Protein AF-A0AAW2RAW3-F1 (afdb_monomer)

InterPro domains:
  IPR003656 Zinc finger, BED-type [PF02892] (46-95)
  IPR003656 Zinc finger, BED-type [PS50808] (43-102)
  IPR036236 Zinc finger C2H2 superfamily [SSF57667] (46-95)
  IPR053031 Cuticle-associated protein [PTHR34396] (19-185)

Radius of gyration: 38.22 Å; Cα contacts (8 Å, |Δi|>4): 115; chains: 1; bounding box: 90×92×78 Å

Organism: NCBI:txid2727403

Structure (mmCIF, N/CA/C/O backbone):
data_AF-A0AAW2RAW3-F1
#
_entry.id   AF-A0AAW2RAW3-F1
#
loop_
_atom_site.group_PDB
_atom_site.id
_atom_site.type_symbol
_atom_site.label_atom_id
_atom_site.label_alt_id
_atom_site.label_comp_id
_atom_site.label_asym_id
_atom_site.label_entity_id
_atom_site.label_seq_id
_atom_site.pdbx_PDB_ins_code
_atom_site.Cartn_x
_atom_site.Cartn_y
_atom_site.Cartn_z
_atom_site.occupancy
_atom_site.B_iso_or_equiv
_atom_site.auth_seq_id
_atom_site.auth_comp_id
_atom_site.auth_asym_id
_atom_site.auth_atom_id
_atom_site.pdbx_PDB_model_num
ATOM 1 N N . MET A 1 1 ? 41.562 -56.278 7.401 1.00 39.38 1 MET A N 1
ATOM 2 C CA . MET A 1 1 ? 42.434 -57.388 6.984 1.00 39.38 1 MET A CA 1
ATOM 3 C C . MET A 1 1 ? 42.846 -57.069 5.568 1.00 39.38 1 MET A C 1
ATOM 5 O O . MET A 1 1 ? 42.041 -57.197 4.656 1.00 39.38 1 MET A O 1
ATOM 9 N N . GLU A 1 2 ? 44.028 -56.479 5.459 1.00 41.19 2 GLU A N 1
ATOM 10 C CA . GLU A 1 2 ? 44.740 -56.265 4.206 1.00 41.19 2 GLU A CA 1
ATOM 11 C C . GLU A 1 2 ? 45.001 -57.615 3.530 1.00 41.19 2 GLU A C 1
ATOM 13 O O . GLU A 1 2 ? 45.156 -58.627 4.226 1.00 41.19 2 GLU A O 1
ATOM 18 N N . ARG A 1 3 ? 45.019 -57.607 2.195 1.00 36.75 3 ARG A N 1
ATOM 19 C CA . ARG A 1 3 ? 45.906 -58.390 1.317 1.00 36.75 3 ARG A CA 1
ATOM 20 C C . ARG A 1 3 ? 45.502 -58.100 -0.129 1.00 36.75 3 ARG A C 1
ATOM 22 O O . ARG A 1 3 ? 44.356 -58.322 -0.498 1.00 36.75 3 ARG A O 1
ATOM 29 N N . GLU A 1 4 ? 46.268 -57.273 -0.828 1.00 40.91 4 GLU A N 1
ATOM 30 C CA . GLU A 1 4 ? 47.541 -57.578 -1.509 1.00 40.91 4 GLU A CA 1
ATOM 31 C C . GLU A 1 4 ? 47.306 -58.054 -2.947 1.00 40.91 4 GLU A C 1
ATOM 33 O O . GLU A 1 4 ? 46.517 -58.951 -3.229 1.00 40.91 4 GLU A O 1
ATOM 38 N N . THR A 1 5 ? 48.001 -57.337 -3.822 1.00 45.91 5 THR A N 1
ATOM 39 C CA . THR A 1 5 ? 48.277 -57.529 -5.244 1.00 45.91 5 THR A CA 1
ATOM 40 C C . THR A 1 5 ? 48.805 -58.923 -5.569 1.00 45.91 5 THR A C 1
ATOM 42 O O . THR A 1 5 ? 49.437 -59.523 -4.706 1.00 45.91 5 THR A O 1
ATOM 45 N N . LEU A 1 6 ? 48.671 -59.358 -6.827 1.00 41.88 6 LEU A N 1
ATOM 46 C CA . LEU A 1 6 ? 49.798 -59.844 -7.639 1.00 41.88 6 LEU A CA 1
ATOM 47 C C . LEU A 1 6 ? 49.364 -60.068 -9.098 1.00 41.88 6 LEU A C 1
ATOM 49 O O . LEU A 1 6 ? 48.343 -60.693 -9.381 1.00 41.88 6 LEU A O 1
ATOM 53 N N . GLU A 1 7 ? 50.147 -59.456 -9.980 1.00 40.44 7 GLU A N 1
ATOM 54 C CA . GLU A 1 7 ? 50.240 -59.668 -11.422 1.00 40.44 7 GLU A CA 1
ATOM 55 C C . GLU A 1 7 ? 50.929 -61.015 -11.689 1.00 40.44 7 GLU A C 1
ATOM 57 O O . GLU A 1 7 ? 51.707 -61.460 -10.850 1.00 40.44 7 GLU A O 1
ATOM 62 N N . ASP A 1 8 ? 50.681 -61.624 -12.850 1.00 36.31 8 ASP A N 1
ATOM 63 C CA . ASP A 1 8 ? 51.588 -62.617 -13.432 1.00 36.31 8 ASP A CA 1
ATOM 64 C C . ASP A 1 8 ? 51.584 -62.503 -14.963 1.00 36.31 8 ASP A C 1
ATOM 66 O O . ASP A 1 8 ? 50.548 -62.341 -15.620 1.00 36.31 8 ASP A O 1
ATOM 70 N N . ASP A 1 9 ? 52.806 -62.559 -15.475 1.00 35.03 9 ASP A N 1
ATOM 71 C CA . ASP A 1 9 ? 53.297 -62.272 -16.812 1.00 35.03 9 ASP A CA 1
ATOM 72 C C . ASP A 1 9 ? 52.963 -63.344 -17.862 1.00 35.03 9 ASP A C 1
ATOM 74 O O . ASP A 1 9 ? 52.945 -64.538 -17.567 1.00 35.03 9 ASP A O 1
ATOM 78 N N . ILE A 1 10 ? 52.870 -62.938 -19.138 1.00 35.19 10 ILE A N 1
ATOM 79 C CA . ILE A 1 10 ? 53.309 -63.784 -20.263 1.00 35.19 10 ILE A CA 1
ATOM 80 C C . ILE A 1 10 ? 54.175 -62.955 -21.220 1.00 35.19 10 ILE A C 1
ATOM 82 O O . ILE A 1 10 ? 53.711 -62.053 -21.917 1.00 35.19 10 ILE A O 1
ATOM 86 N N . ILE A 1 11 ? 55.451 -63.332 -21.220 1.00 35.97 11 ILE A N 1
ATOM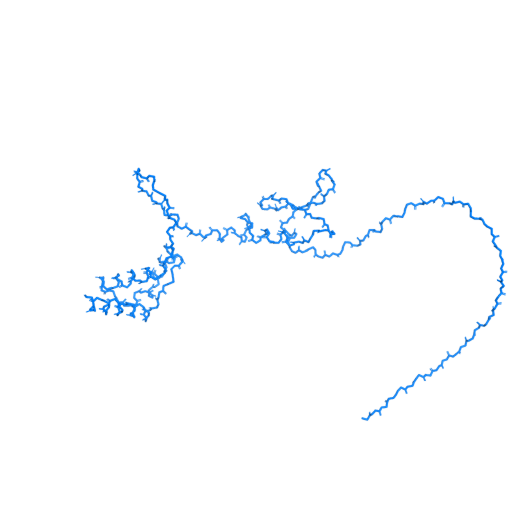 87 C CA . ILE A 1 11 ? 56.557 -62.965 -22.108 1.00 35.97 11 ILE A CA 1
ATOM 88 C C . ILE A 1 11 ? 56.388 -63.668 -23.466 1.00 35.97 11 ILE A C 1
ATOM 90 O O . ILE A 1 11 ? 55.967 -64.822 -23.497 1.00 35.97 11 ILE A O 1
ATOM 94 N N . SER A 1 12 ? 56.781 -63.017 -24.567 1.00 32.91 12 SER A N 1
ATOM 95 C CA . SER A 1 12 ? 57.506 -63.668 -25.678 1.00 32.91 12 SER A CA 1
ATOM 96 C C . SER A 1 12 ? 57.971 -62.628 -26.700 1.00 32.91 12 SER A C 1
ATOM 98 O O . SER A 1 12 ? 57.250 -62.271 -27.629 1.00 32.91 12 SER A O 1
ATOM 100 N N . ASP A 1 13 ? 59.185 -62.137 -26.477 1.00 35.41 13 ASP A N 1
ATOM 101 C CA . ASP A 1 13 ? 60.303 -62.071 -27.423 1.00 35.41 13 ASP A CA 1
ATOM 102 C C . ASP A 1 13 ? 60.002 -62.134 -28.931 1.00 35.41 13 ASP A C 1
ATOM 104 O O . ASP A 1 13 ? 59.541 -63.149 -29.454 1.00 35.41 13 ASP A O 1
ATOM 108 N N . ASN A 1 14 ? 60.444 -61.098 -29.653 1.00 34.44 14 ASN A N 1
ATOM 109 C CA . ASN A 1 14 ? 61.258 -61.315 -30.847 1.00 34.44 14 ASN A CA 1
ATOM 110 C C . ASN A 1 14 ? 62.222 -60.137 -31.082 1.00 34.44 14 ASN A C 1
ATOM 112 O O . ASN A 1 14 ? 61.824 -58.976 -31.179 1.00 34.44 14 ASN A O 1
ATOM 116 N N . GLU A 1 15 ? 63.499 -60.484 -31.150 1.00 43.06 15 GLU A N 1
ATOM 117 C CA . GLU A 1 15 ? 64.698 -59.651 -31.210 1.00 43.06 15 GLU A CA 1
ATOM 118 C C . GLU A 1 15 ? 65.107 -59.331 -32.668 1.00 43.06 15 GLU A C 1
ATOM 120 O O . GLU A 1 15 ? 64.806 -60.110 -33.571 1.00 43.06 15 GLU A O 1
ATOM 125 N N . MET A 1 16 ? 65.814 -58.204 -32.889 1.00 30.25 16 MET A N 1
ATOM 126 C CA . MET A 1 16 ? 67.115 -58.098 -33.611 1.00 30.25 16 MET A CA 1
ATOM 127 C C . MET A 1 16 ? 67.346 -56.751 -34.355 1.00 30.25 16 MET A C 1
ATOM 129 O O . MET A 1 16 ? 66.923 -56.530 -35.481 1.00 30.25 16 MET A O 1
ATOM 133 N N . ARG A 1 17 ? 68.010 -55.839 -33.633 1.00 39.28 17 ARG A N 1
ATOM 134 C CA . ARG A 1 17 ? 69.221 -55.019 -33.904 1.00 39.28 17 ARG A CA 1
ATOM 135 C C . ARG A 1 17 ? 69.698 -54.607 -35.338 1.00 39.28 17 ARG A C 1
ATOM 137 O O . ARG A 1 17 ? 70.113 -55.454 -36.112 1.00 39.28 17 ARG A O 1
ATOM 144 N N . LEU A 1 18 ? 69.823 -53.269 -35.493 1.00 38.12 18 LEU A N 1
ATOM 145 C CA . LEU A 1 18 ? 70.809 -52.363 -36.167 1.00 38.12 18 LEU A CA 1
ATOM 146 C C . LEU A 1 18 ? 71.211 -52.502 -37.653 1.00 38.12 18 LEU A C 1
ATOM 148 O O . LEU A 1 18 ? 71.752 -53.524 -38.043 1.00 38.12 18 LEU A O 1
ATOM 152 N N . GLU A 1 19 ? 71.169 -51.367 -38.374 1.00 34.28 19 GLU A N 1
ATOM 153 C CA . GLU A 1 19 ? 72.339 -50.698 -38.992 1.00 34.28 19 GLU A CA 1
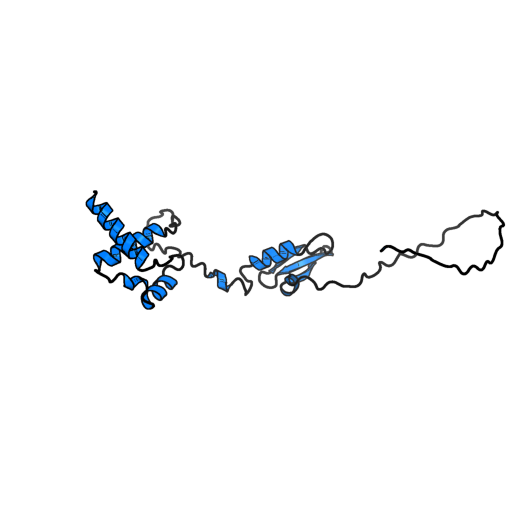ATOM 154 C C . GLU A 1 19 ? 72.019 -49.221 -39.343 1.00 34.28 19 GLU A C 1
ATOM 156 O O . GLU A 1 19 ? 70.863 -48.858 -39.564 1.00 34.28 19 GLU A O 1
ATOM 161 N N . ASP A 1 20 ? 73.057 -48.384 -39.284 1.00 38.88 20 ASP A N 1
ATOM 162 C CA . ASP A 1 20 ? 73.117 -46.919 -39.427 1.00 38.88 20 ASP A CA 1
ATOM 163 C C . ASP A 1 20 ? 73.593 -46.516 -40.843 1.00 38.88 20 ASP A C 1
ATOM 165 O O . ASP A 1 20 ? 74.057 -47.370 -41.595 1.00 38.88 20 ASP A O 1
ATOM 169 N N . GLU A 1 21 ? 73.561 -45.206 -41.123 1.00 34.59 21 GLU A N 1
ATOM 170 C CA . GLU A 1 21 ? 74.225 -44.447 -42.205 1.00 34.59 21 GLU A CA 1
ATOM 171 C C . GLU A 1 21 ? 73.385 -44.051 -43.440 1.00 34.59 21 GLU A C 1
ATOM 173 O O . GLU A 1 21 ? 72.872 -44.882 -44.188 1.00 34.59 21 GLU A O 1
ATOM 178 N N . GLY A 1 22 ? 73.359 -42.736 -43.730 1.00 31.89 22 GLY A N 1
ATOM 179 C CA . GLY A 1 22 ? 73.184 -42.229 -45.101 1.00 31.89 22 GLY A CA 1
ATOM 180 C C . GLY A 1 22 ? 72.291 -40.999 -45.305 1.00 31.89 22 GLY A C 1
ATOM 181 O O . GLY A 1 22 ? 71.155 -41.111 -45.754 1.00 31.89 22 GLY A O 1
ATOM 182 N N . ILE A 1 23 ? 72.838 -39.806 -45.070 1.00 42.03 23 ILE A N 1
ATOM 183 C CA . ILE A 1 23 ? 72.315 -38.499 -45.513 1.00 42.03 23 ILE A CA 1
ATOM 184 C C . ILE A 1 23 ? 72.275 -38.399 -47.053 1.00 42.03 23 ILE A C 1
ATOM 186 O O . ILE A 1 23 ? 73.278 -38.683 -47.700 1.00 42.03 23 ILE A O 1
ATOM 190 N N . SER A 1 24 ? 71.175 -37.905 -47.639 1.00 31.06 24 SER A N 1
ATOM 191 C CA . SER A 1 24 ? 71.209 -36.944 -48.767 1.00 31.06 24 SER A CA 1
ATOM 192 C C . SER A 1 24 ? 69.818 -36.370 -49.098 1.00 31.06 24 SER A C 1
ATOM 194 O O . SER A 1 24 ? 68.893 -37.068 -49.492 1.00 31.06 24 SER A O 1
ATOM 196 N N . ASP A 1 25 ? 69.717 -35.059 -48.884 1.00 34.50 25 ASP A N 1
ATOM 197 C CA . ASP A 1 25 ? 69.084 -34.049 -49.737 1.00 34.50 25 ASP A CA 1
ATOM 198 C C . ASP A 1 25 ? 67.612 -34.189 -50.167 1.00 34.50 25 ASP A C 1
ATOM 200 O O . ASP A 1 25 ? 67.237 -34.860 -51.124 1.00 34.50 25 ASP A O 1
ATOM 204 N N . ILE A 1 26 ? 66.795 -33.370 -49.498 1.00 39.56 26 ILE A N 1
ATOM 205 C CA . ILE A 1 26 ? 65.455 -32.927 -49.894 1.00 39.56 26 ILE A CA 1
ATOM 206 C C . ILE A 1 26 ? 65.574 -31.852 -50.992 1.00 39.56 26 ILE A C 1
ATOM 208 O O . ILE A 1 26 ? 66.216 -30.824 -50.757 1.00 39.56 26 ILE A O 1
ATOM 212 N N . PRO A 1 27 ? 64.847 -31.986 -52.118 1.00 36.59 27 PRO A N 1
ATOM 213 C CA . PRO A 1 27 ? 64.240 -30.836 -52.790 1.00 36.59 27 PRO A CA 1
ATOM 214 C C . PRO A 1 27 ? 62.718 -30.786 -52.547 1.00 36.59 27 PRO A C 1
ATOM 216 O O . PRO A 1 27 ? 62.087 -31.818 -52.329 1.00 36.59 27 PRO A O 1
ATOM 219 N N . PRO A 1 28 ? 62.109 -29.588 -52.547 1.00 36.22 28 PRO A N 1
ATOM 220 C CA . PRO A 1 28 ? 60.851 -29.330 -51.856 1.00 36.22 28 PRO A CA 1
ATOM 221 C C . PRO A 1 28 ? 59.624 -29.646 -52.721 1.00 36.22 28 PRO A C 1
ATOM 223 O O . PRO A 1 28 ? 59.396 -29.000 -53.744 1.00 36.22 28 PRO A O 1
ATOM 226 N N . GLU A 1 29 ? 58.792 -30.586 -52.268 1.00 34.03 29 GLU A N 1
ATOM 227 C CA . GLU A 1 29 ? 57.475 -30.839 -52.855 1.00 34.03 29 GLU A CA 1
ATOM 228 C C . GLU A 1 29 ? 56.409 -29.963 -52.173 1.00 34.03 29 GLU A C 1
ATOM 230 O O . GLU A 1 29 ? 56.035 -30.135 -51.013 1.00 34.03 29 GLU A O 1
ATOM 235 N N . GLU A 1 30 ? 56.029 -28.933 -52.923 1.00 32.50 30 GLU A N 1
ATOM 236 C CA . GLU A 1 30 ? 54.789 -28.157 -52.938 1.00 32.50 30 GLU A CA 1
ATOM 237 C C . GLU A 1 30 ? 53.766 -28.411 -51.807 1.00 32.50 30 GLU A C 1
ATOM 239 O O . GLU A 1 30 ? 53.042 -29.406 -51.744 1.00 32.50 30 GLU A O 1
ATOM 244 N N . SER A 1 31 ? 53.651 -27.420 -50.920 1.00 36.91 31 SER A N 1
ATOM 245 C CA . SER A 1 31 ? 52.699 -27.393 -49.812 1.00 36.91 31 SER A CA 1
ATOM 246 C C . SER A 1 31 ? 51.260 -27.223 -50.310 1.00 36.91 31 SER A C 1
ATOM 248 O O . SER A 1 31 ? 50.791 -26.122 -50.598 1.00 36.91 31 SER A O 1
ATOM 250 N N . GLN A 1 32 ? 50.511 -28.325 -50.344 1.00 38.62 32 GLN A N 1
ATOM 251 C CA . GLN A 1 32 ? 49.054 -28.258 -50.423 1.00 38.62 32 GLN A CA 1
ATOM 252 C C . GLN A 1 32 ? 48.487 -27.608 -49.144 1.00 38.62 32 GLN A C 1
ATOM 254 O O . GLN A 1 32 ? 48.888 -27.966 -48.032 1.00 38.62 32 GLN A O 1
ATOM 259 N N . PRO A 1 33 ? 47.538 -26.660 -49.254 1.00 35.28 33 PRO A N 1
ATOM 260 C CA . PRO A 1 33 ? 47.016 -25.940 -48.103 1.00 35.28 33 PRO A CA 1
ATOM 261 C C . PRO A 1 33 ? 46.230 -26.880 -47.186 1.00 35.28 33 PRO A C 1
ATOM 263 O O . PRO A 1 33 ? 45.238 -27.498 -47.584 1.00 35.28 33 PRO A O 1
ATOM 266 N N . HIS A 1 34 ? 46.667 -26.939 -45.926 1.00 33.41 34 HIS A N 1
ATOM 267 C CA . HIS A 1 34 ? 46.019 -27.642 -44.825 1.00 33.41 34 HIS A CA 1
ATOM 268 C C . HIS A 1 34 ? 44.559 -27.179 -44.709 1.00 33.41 34 HIS A C 1
ATOM 270 O O . HIS A 1 34 ? 44.250 -26.105 -44.188 1.00 33.41 34 HIS A O 1
ATOM 276 N N . ARG A 1 35 ? 43.640 -27.993 -45.235 1.00 40.25 35 ARG A N 1
ATOM 277 C CA . ARG A 1 35 ? 42.198 -27.745 -45.196 1.00 40.25 35 ARG A CA 1
ATOM 278 C C . ARG A 1 35 ? 41.788 -27.602 -43.723 1.00 40.25 35 ARG A C 1
ATOM 280 O O . ARG A 1 35 ? 42.017 -28.539 -42.954 1.00 40.25 35 ARG A O 1
ATOM 287 N N . PRO A 1 36 ? 41.213 -26.470 -43.275 1.00 36.81 36 PRO A N 1
ATOM 288 C CA . PRO A 1 36 ? 40.798 -26.353 -41.889 1.00 36.81 36 PRO A CA 1
ATOM 289 C C . PRO A 1 36 ? 39.696 -27.381 -41.648 1.00 36.81 36 PRO A C 1
ATOM 291 O O . PRO A 1 36 ? 38.648 -27.366 -42.300 1.00 36.81 36 PRO A O 1
ATOM 294 N N . SER A 1 37 ? 39.977 -28.309 -40.734 1.00 42.28 37 SER A N 1
ATOM 295 C CA . SER A 1 37 ? 39.015 -29.273 -40.218 1.00 42.28 37 SER A CA 1
ATOM 296 C C . SER A 1 37 ? 37.746 -28.520 -39.823 1.00 42.28 37 SER A C 1
ATOM 298 O O . SER A 1 37 ? 37.772 -27.665 -38.932 1.00 42.28 37 SER A O 1
ATOM 300 N N . LYS A 1 38 ? 36.637 -28.797 -40.524 1.00 48.16 38 LYS A N 1
ATOM 301 C CA . LYS A 1 38 ? 35.310 -28.325 -40.125 1.00 48.16 38 LYS A CA 1
ATOM 302 C C . LYS A 1 38 ? 35.010 -28.964 -38.778 1.00 48.16 38 LYS A C 1
ATOM 304 O O . LYS A 1 38 ? 34.580 -30.114 -38.705 1.00 48.16 38 LYS A O 1
ATOM 309 N N . ARG A 1 39 ? 35.286 -28.224 -37.705 1.00 48.00 39 ARG A N 1
ATOM 310 C CA . ARG A 1 39 ? 34.898 -28.623 -36.358 1.00 48.00 39 ARG A CA 1
ATOM 311 C C . ARG A 1 39 ? 33.386 -28.812 -36.346 1.00 48.00 39 ARG A C 1
ATOM 313 O O . ARG A 1 39 ? 32.637 -27.935 -36.762 1.00 48.00 39 ARG A O 1
ATOM 320 N N . LYS A 1 40 ? 32.992 -30.002 -35.903 1.00 44.56 40 LYS A N 1
ATOM 321 C CA . LYS A 1 40 ? 31.619 -30.456 -35.699 1.00 44.56 40 LYS A CA 1
ATOM 322 C C . LYS A 1 40 ? 30.837 -29.367 -34.954 1.00 44.56 40 LYS A C 1
ATOM 324 O O . LYS A 1 40 ? 31.232 -28.974 -33.856 1.00 44.56 40 LYS A O 1
ATOM 329 N N . ASP A 1 41 ? 29.756 -28.884 -35.565 1.00 56.78 41 ASP A N 1
ATOM 330 C CA . ASP A 1 41 ? 28.779 -27.995 -34.937 1.00 56.78 41 ASP A CA 1
ATOM 331 C C . ASP A 1 41 ? 28.113 -28.735 -33.776 1.00 56.78 41 ASP A C 1
ATOM 333 O O . ASP A 1 41 ? 27.094 -29.407 -33.918 1.00 56.78 41 ASP A O 1
ATOM 337 N N . THR A 1 42 ? 28.715 -28.647 -32.599 1.00 61.47 42 THR A N 1
ATOM 338 C CA . THR A 1 42 ? 28.109 -29.145 -31.372 1.00 61.47 42 THR A CA 1
ATOM 339 C C . THR A 1 42 ? 28.316 -28.135 -30.274 1.00 61.47 42 THR A C 1
ATOM 341 O O . THR A 1 42 ? 29.318 -28.142 -29.572 1.00 61.47 42 THR A O 1
ATOM 344 N N . CYS A 1 43 ? 27.304 -27.306 -30.079 1.00 46.81 43 CYS A N 1
ATOM 345 C CA . CYS A 1 43 ? 26.722 -27.174 -28.759 1.00 46.81 43 CYS A CA 1
ATOM 346 C C . CYS A 1 43 ? 25.303 -26.661 -28.957 1.00 46.81 43 CYS A C 1
ATOM 348 O O . CYS A 1 43 ? 25.080 -25.814 -29.822 1.00 46.81 43 CYS A O 1
ATOM 350 N N . LYS A 1 44 ? 24.336 -27.166 -28.190 1.00 50.53 44 LYS A N 1
ATOM 351 C CA . LYS A 1 44 ? 22.998 -26.574 -28.140 1.00 50.53 44 LYS A CA 1
ATOM 352 C C . LYS A 1 44 ? 23.190 -25.108 -27.753 1.00 50.53 44 LYS A C 1
ATOM 354 O O . LYS A 1 44 ? 23.489 -24.799 -26.602 1.00 50.53 44 LYS A O 1
ATOM 359 N N . ARG A 1 45 ? 23.147 -24.239 -28.768 1.00 64.38 45 ARG A N 1
ATOM 360 C CA . ARG A 1 45 ? 23.322 -22.790 -28.676 1.00 64.38 45 ARG A CA 1
ATOM 361 C C . ARG A 1 45 ? 22.451 -22.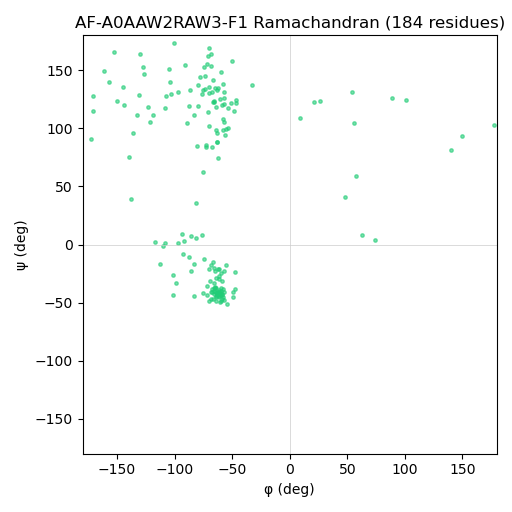343 -27.508 1.00 64.38 45 ARG A C 1
ATOM 363 O O . ARG A 1 45 ? 21.275 -22.681 -27.485 1.00 64.38 45 ARG A O 1
ATOM 370 N N . SER A 1 46 ? 23.040 -21.665 -26.522 1.00 78.12 46 SER A N 1
ATOM 371 C CA . SER A 1 46 ? 22.330 -21.086 -25.369 1.00 78.12 46 SER A CA 1
ATOM 372 C C . SER A 1 46 ? 20.915 -20.621 -25.745 1.00 78.12 46 SER A C 1
ATOM 374 O O . SER A 1 46 ? 20.775 -19.980 -26.785 1.00 78.12 46 SER A O 1
ATOM 376 N N . LYS A 1 47 ? 19.897 -20.879 -24.902 1.00 86.19 47 LYS A N 1
ATOM 377 C CA . LYS A 1 47 ? 18.475 -20.502 -25.130 1.00 86.19 47 LYS A CA 1
ATOM 378 C C . LYS A 1 47 ? 18.281 -19.049 -25.583 1.00 86.19 47 LYS A C 1
ATOM 380 O O . LYS A 1 47 ? 17.311 -18.703 -26.240 1.00 86.19 47 LYS A O 1
ATOM 385 N N . VAL A 1 48 ? 19.245 -18.186 -25.264 1.00 87.31 48 VAL A N 1
ATOM 386 C CA . VAL A 1 48 ? 19.348 -16.817 -25.778 1.00 87.31 48 VAL A CA 1
ATOM 387 C C . VAL A 1 48 ? 19.160 -16.753 -27.301 1.00 87.31 48 VAL A C 1
ATOM 389 O O . VAL A 1 48 ? 18.504 -15.841 -27.787 1.00 87.31 48 VAL A O 1
ATOM 392 N N . TRP A 1 49 ? 19.681 -17.714 -28.062 1.00 90.06 49 TRP A N 1
ATOM 393 C CA . TRP A 1 49 ? 19.622 -17.721 -29.525 1.00 90.06 49 TRP A CA 1
ATOM 394 C C . TRP A 1 49 ? 18.221 -17.923 -30.108 1.00 90.06 49 TRP A C 1
ATOM 396 O O . TRP A 1 49 ? 17.991 -17.504 -31.241 1.00 90.06 49 TRP A O 1
ATOM 406 N N . ASP A 1 50 ? 17.261 -18.427 -29.331 1.00 90.81 50 ASP A N 1
ATOM 407 C CA . ASP A 1 50 ? 15.854 -18.508 -29.750 1.00 90.81 50 ASP A CA 1
ATOM 408 C C . ASP A 1 50 ? 15.263 -17.110 -30.014 1.00 90.81 50 ASP A C 1
ATOM 410 O O . ASP A 1 50 ? 14.323 -16.941 -30.795 1.00 90.81 50 ASP A O 1
ATOM 414 N N . HIS A 1 51 ? 15.881 -16.073 -29.443 1.00 90.88 51 HIS A N 1
ATOM 415 C CA . HIS A 1 51 ? 15.432 -14.684 -29.476 1.00 90.88 51 HIS A CA 1
ATOM 416 C C . HIS A 1 51 ? 16.285 -13.759 -30.365 1.00 90.88 51 HIS A C 1
ATOM 418 O O . HIS A 1 51 ? 16.003 -12.560 -30.466 1.00 90.88 51 HIS A O 1
ATOM 424 N N . PHE A 1 52 ? 17.312 -14.294 -31.033 1.00 91.88 52 PHE A N 1
ATOM 425 C CA . PHE A 1 52 ? 18.229 -13.530 -31.885 1.00 91.88 52 PHE A CA 1
ATOM 426 C C . PHE A 1 52 ? 18.352 -14.134 -33.286 1.00 91.88 52 PHE A C 1
ATOM 428 O O . PHE A 1 52 ? 18.175 -15.330 -33.491 1.00 91.88 52 PHE A O 1
ATOM 435 N N . ILE A 1 53 ? 18.663 -13.285 -34.262 1.00 92.00 53 ILE A N 1
ATOM 436 C CA . ILE A 1 53 ? 18.973 -13.652 -35.644 1.00 92.00 53 ILE A CA 1
ATOM 437 C C . ILE A 1 53 ? 20.471 -13.434 -35.843 1.00 92.00 53 ILE A C 1
ATOM 439 O O . ILE A 1 53 ? 20.956 -12.313 -35.697 1.00 92.00 53 ILE A O 1
ATOM 443 N N . ALA A 1 54 ? 21.213 -14.497 -36.144 1.00 89.94 54 ALA A N 1
ATOM 444 C CA . ALA A 1 54 ? 22.632 -14.395 -36.469 1.00 89.94 54 ALA A CA 1
ATOM 445 C C . ALA A 1 54 ? 22.810 -13.943 -37.923 1.00 89.94 54 ALA A C 1
ATOM 447 O O . ALA A 1 54 ? 22.112 -14.433 -38.807 1.00 89.94 54 ALA A O 1
ATOM 448 N N . TYR A 1 55 ? 23.743 -13.028 -38.165 1.00 88.31 55 TYR A N 1
ATOM 449 C CA . TYR A 1 55 ? 24.068 -12.546 -39.502 1.00 88.31 55 TYR A CA 1
ATOM 450 C C . TYR A 1 55 ? 25.521 -12.067 -39.562 1.00 88.31 55 TYR A C 1
ATOM 452 O O . TYR A 1 55 ? 26.164 -11.860 -38.532 1.00 88.31 55 TYR A O 1
ATOM 460 N N . THR A 1 56 ? 26.043 -11.881 -40.767 1.00 89.75 56 THR A N 1
ATOM 461 C CA . THR A 1 56 ? 27.395 -11.364 -40.989 1.00 89.75 56 THR A CA 1
ATOM 462 C C . THR A 1 56 ? 27.287 -9.935 -41.509 1.00 89.75 56 THR A C 1
ATOM 464 O O . THR A 1 56 ? 26.543 -9.676 -42.453 1.00 89.75 56 THR A O 1
ATOM 467 N N . ASN A 1 57 ? 27.989 -8.989 -40.879 1.00 84.31 57 ASN A N 1
ATOM 468 C CA . ASN A 1 57 ? 28.070 -7.617 -41.393 1.00 84.31 57 ASN A CA 1
ATOM 469 C C . ASN A 1 57 ? 28.875 -7.577 -42.704 1.00 84.31 57 ASN A C 1
ATOM 471 O O . ASN A 1 57 ? 29.668 -8.477 -42.961 1.00 84.31 57 ASN A O 1
ATOM 475 N N . GLY A 1 58 ? 28.774 -6.483 -43.470 1.00 79.81 58 GLY A N 1
ATOM 476 C CA . GLY A 1 58 ? 29.583 -6.263 -44.684 1.00 79.81 58 GLY A CA 1
ATOM 477 C C . GLY A 1 58 ? 31.107 -6.347 -44.477 1.00 79.81 58 GLY A C 1
ATOM 478 O O . GLY A 1 58 ? 31.842 -6.573 -45.425 1.00 79.81 58 GLY A O 1
ATOM 479 N N . GLU A 1 59 ? 31.582 -6.252 -43.232 1.00 78.38 59 GLU A N 1
ATOM 480 C CA . GLU A 1 59 ? 32.987 -6.449 -42.836 1.00 78.38 59 GLU A CA 1
ATOM 481 C C . GLU A 1 59 ? 33.367 -7.924 -42.566 1.00 78.38 59 GLU A C 1
ATOM 483 O O . GLU A 1 59 ? 34.421 -8.194 -41.997 1.00 78.38 59 GLU A O 1
ATOM 488 N N . GLY A 1 60 ? 32.486 -8.890 -42.845 1.00 82.31 60 GLY A N 1
ATOM 489 C CA . GLY A 1 60 ? 32.734 -10.314 -42.575 1.00 82.31 60 GLY A CA 1
ATOM 490 C C . GLY A 1 60 ? 32.650 -10.719 -41.094 1.00 82.31 60 GLY A C 1
ATOM 491 O O . GLY A 1 60 ? 32.893 -11.873 -40.751 1.00 82.31 60 GLY A O 1
ATOM 492 N N . LYS A 1 61 ? 32.289 -9.795 -40.193 1.00 85.38 61 LYS A N 1
ATOM 493 C CA . LYS A 1 61 ? 32.217 -10.052 -38.744 1.00 85.38 61 LYS A CA 1
ATOM 494 C C . LYS A 1 61 ? 30.852 -10.628 -38.333 1.00 85.38 61 LYS A C 1
ATOM 496 O O . LYS A 1 61 ? 29.828 -10.035 -38.694 1.00 85.38 61 LYS A O 1
ATOM 501 N N . PRO A 1 62 ? 30.810 -11.702 -37.521 1.00 87.81 62 PRO A N 1
ATOM 502 C CA . PRO A 1 62 ? 29.563 -12.283 -37.032 1.00 87.81 62 PRO A CA 1
ATOM 503 C C . PRO A 1 62 ? 28.864 -11.363 -36.019 1.00 87.81 62 PRO A C 1
ATOM 505 O O . PRO A 1 62 ? 29.449 -10.883 -35.039 1.00 87.81 62 PRO A O 1
ATOM 508 N N . ARG A 1 63 ? 27.574 -11.130 -36.247 1.00 91.56 63 ARG A N 1
ATOM 509 C CA . ARG A 1 63 ? 26.682 -10.311 -35.425 1.00 91.56 63 ARG A CA 1
ATOM 510 C C . ARG A 1 63 ? 25.390 -11.062 -35.105 1.00 91.56 63 ARG A C 1
ATOM 512 O O . ARG A 1 63 ? 25.043 -12.063 -35.729 1.00 91.56 63 ARG A O 1
ATOM 519 N N . ALA A 1 64 ? 24.666 -10.556 -34.116 1.00 92.62 64 ALA A N 1
ATOM 520 C CA . ALA A 1 64 ? 23.351 -11.038 -33.724 1.00 92.62 64 ALA A CA 1
ATOM 521 C C . ALA A 1 64 ? 22.375 -9.866 -33.590 1.00 92.62 64 ALA A C 1
ATOM 523 O O . ALA A 1 64 ? 22.661 -8.907 -32.879 1.00 92.62 64 ALA A O 1
ATOM 524 N N . LYS A 1 65 ? 21.216 -9.953 -34.243 1.00 93.75 65 LYS A N 1
ATOM 525 C CA . LYS A 1 65 ? 20.128 -8.971 -34.184 1.00 93.75 65 LYS A CA 1
ATOM 526 C C . LYS A 1 65 ? 19.009 -9.489 -33.283 1.00 93.75 65 LYS A C 1
ATOM 528 O O . LYS A 1 65 ? 18.555 -10.617 -33.452 1.00 93.75 65 LYS A O 1
ATOM 533 N N . CYS A 1 66 ? 18.550 -8.691 -32.325 1.00 94.31 66 CYS A N 1
ATOM 534 C CA . CYS A 1 66 ? 17.397 -9.043 -31.494 1.00 94.31 66 CYS A CA 1
ATOM 535 C C . CYS A 1 66 ? 16.112 -9.068 -32.338 1.00 94.31 66 CYS A C 1
ATOM 537 O O . CYS A 1 66 ? 15.822 -8.091 -33.029 1.00 94.31 66 CYS A O 1
ATOM 539 N N . LYS A 1 67 ? 15.309 -10.138 -32.236 1.00 93.50 67 LYS A N 1
ATOM 540 C CA . LYS A 1 67 ? 14.041 -10.288 -32.982 1.00 93.50 67 LYS A CA 1
ATOM 541 C C . LYS A 1 67 ? 12.973 -9.254 -32.601 1.00 93.50 67 LYS A C 1
ATOM 543 O O . LYS A 1 67 ? 12.070 -9.000 -33.384 1.00 93.50 67 LYS A O 1
ATOM 548 N N . TYR A 1 68 ? 13.073 -8.667 -31.407 1.00 91.06 68 TYR A N 1
ATOM 549 C CA . TYR A 1 68 ? 12.034 -7.799 -30.841 1.00 91.06 68 TYR A CA 1
ATOM 550 C C . TYR A 1 68 ? 12.338 -6.308 -30.967 1.00 91.06 68 TYR A C 1
ATOM 552 O O . TYR A 1 68 ? 11.456 -5.504 -31.251 1.00 91.06 68 TYR A O 1
ATOM 560 N N . CYS A 1 69 ? 13.582 -5.912 -30.690 1.00 90.19 69 CYS A N 1
ATOM 561 C CA . CYS A 1 69 ? 13.989 -4.504 -30.672 1.00 90.19 69 CYS A CA 1
ATOM 562 C C . CYS A 1 69 ? 15.044 -4.155 -31.714 1.00 90.19 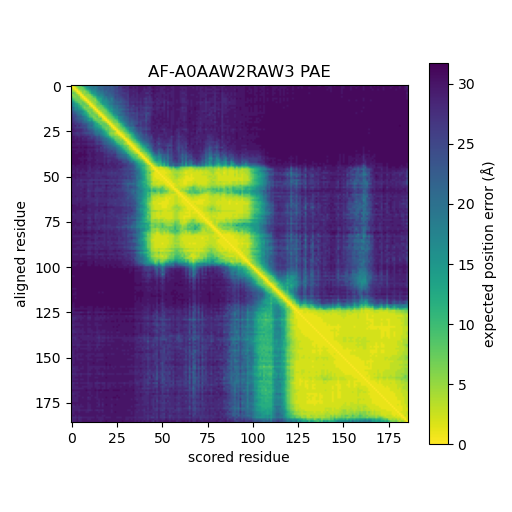69 CYS A C 1
ATOM 564 O O . CYS A 1 69 ? 15.503 -3.016 -31.735 1.00 90.19 69 CYS A O 1
ATOM 566 N N . GLU A 1 70 ? 15.439 -5.129 -32.536 1.00 90.06 70 GLU A N 1
ATOM 567 C CA . GLU A 1 70 ? 16.334 -4.947 -33.677 1.00 90.06 70 GLU A CA 1
ATOM 568 C C . GLU A 1 70 ? 17.751 -4.461 -33.349 1.00 90.06 70 GLU A C 1
ATOM 570 O O . GLU A 1 70 ? 18.540 -4.191 -34.253 1.00 90.06 70 GLU A O 1
ATOM 575 N N . ARG A 1 71 ? 18.120 -4.403 -32.064 1.00 90.44 71 ARG A N 1
ATOM 576 C CA . ARG A 1 71 ? 19.487 -4.079 -31.647 1.00 90.44 71 ARG A CA 1
ATOM 577 C C . ARG A 1 71 ? 20.461 -5.169 -32.065 1.00 90.44 71 ARG A C 1
ATOM 579 O O . ARG A 1 71 ? 20.162 -6.358 -31.939 1.00 90.44 71 ARG A O 1
ATOM 586 N N . ASN A 1 72 ? 21.644 -4.735 -32.486 1.00 91.69 72 ASN A N 1
ATOM 587 C CA . ASN A 1 72 ? 22.708 -5.598 -32.976 1.00 91.69 72 ASN A CA 1
ATOM 588 C C . ASN A 1 72 ? 23.816 -5.758 -31.934 1.00 91.69 72 ASN A C 1
ATOM 590 O O . ASN A 1 72 ? 24.230 -4.797 -31.288 1.00 91.69 72 ASN A O 1
ATOM 594 N N . TYR A 1 73 ? 24.324 -6.976 -31.814 1.00 90.25 73 TYR A N 1
ATOM 595 C CA . TYR A 1 73 ? 25.355 -7.383 -30.872 1.00 90.25 73 TYR A CA 1
ATOM 596 C C . TYR A 1 73 ? 26.484 -8.069 -31.628 1.00 90.25 73 TYR A C 1
ATOM 598 O O . TYR A 1 73 ? 26.261 -8.722 -32.647 1.00 90.25 73 TYR A O 1
ATOM 606 N N . ALA A 1 74 ? 27.717 -7.903 -31.158 1.00 89.44 74 ALA A N 1
ATOM 607 C CA . ALA A 1 74 ? 28.827 -8.694 -31.666 1.00 89.44 74 ALA A CA 1
ATOM 608 C C . ALA A 1 74 ? 28.671 -10.143 -31.186 1.00 89.44 74 ALA A C 1
ATOM 610 O O . ALA A 1 74 ? 28.378 -10.372 -30.014 1.00 89.44 74 ALA A O 1
ATOM 611 N N . ALA A 1 75 ? 28.874 -11.114 -32.075 1.00 85.88 75 ALA A N 1
ATOM 612 C CA . ALA A 1 75 ? 28.587 -12.519 -31.791 1.00 85.88 75 ALA A CA 1
ATOM 613 C C . ALA A 1 75 ? 29.672 -13.464 -32.323 1.00 85.88 75 ALA A C 1
ATOM 615 O O . ALA A 1 75 ? 29.379 -14.532 -32.855 1.00 85.88 75 ALA A O 1
ATOM 616 N N . ASP A 1 76 ? 30.927 -13.035 -32.196 1.00 81.06 76 ASP A N 1
ATOM 617 C CA . ASP A 1 76 ? 32.100 -13.856 -32.456 1.00 81.06 76 ASP A CA 1
ATOM 618 C C . ASP A 1 76 ? 32.098 -15.096 -31.542 1.00 81.06 76 ASP A C 1
ATOM 620 O O . ASP A 1 76 ? 32.108 -14.926 -30.320 1.00 81.06 76 ASP A O 1
ATOM 624 N N . PRO A 1 77 ? 32.079 -16.321 -32.099 1.00 73.38 77 PRO A N 1
ATOM 625 C CA . PRO A 1 77 ? 32.024 -17.555 -31.315 1.00 73.38 77 PRO A CA 1
ATOM 626 C C . PRO A 1 77 ? 33.203 -17.750 -30.353 1.00 73.38 77 PRO A C 1
ATOM 628 O O . PRO A 1 77 ? 33.061 -18.474 -29.371 1.00 73.38 77 PRO A O 1
ATOM 631 N N . CYS A 1 78 ? 34.351 -17.125 -30.630 1.00 70.31 78 CYS A N 1
ATOM 632 C CA . CYS A 1 78 ? 35.571 -17.263 -29.839 1.00 70.31 78 CYS A CA 1
ATOM 633 C C . CYS A 1 78 ? 35.761 -16.105 -28.854 1.00 70.31 78 CYS A C 1
ATOM 635 O O . CYS A 1 78 ? 36.315 -16.307 -27.777 1.00 70.31 78 CYS A O 1
ATOM 637 N N . LYS A 1 79 ? 35.325 -14.891 -29.212 1.00 73.44 79 LYS A N 1
ATOM 638 C CA . LYS A 1 79 ? 35.572 -13.679 -28.408 1.00 73.44 79 LYS A CA 1
ATOM 639 C C . LYS A 1 79 ? 34.374 -13.236 -27.573 1.00 73.44 79 LYS A C 1
ATOM 641 O O . LYS A 1 79 ? 34.559 -12.593 -26.544 1.00 73.44 79 LYS A O 1
ATOM 646 N N . ASN A 1 80 ? 33.152 -13.565 -27.993 1.00 78.25 80 ASN A N 1
ATOM 647 C CA . ASN A 1 80 ? 31.938 -13.023 -27.391 1.00 78.25 80 ASN A CA 1
ATOM 648 C C . ASN A 1 80 ? 31.067 -14.135 -26.799 1.00 78.25 80 ASN A C 1
ATOM 650 O O . ASN A 1 80 ? 30.435 -14.911 -27.513 1.00 78.25 80 ASN A O 1
ATOM 654 N N . GLY A 1 81 ? 30.962 -14.163 -25.469 1.00 76.81 81 GLY A N 1
ATOM 655 C CA . GLY A 1 81 ? 29.973 -14.992 -24.779 1.00 76.81 81 GLY A CA 1
ATOM 656 C C . GLY A 1 81 ? 28.535 -14.483 -24.964 1.00 76.81 81 GLY A C 1
ATOM 657 O O . GLY A 1 81 ? 28.294 -13.351 -25.382 1.00 76.81 81 GLY A O 1
ATOM 658 N N . THR A 1 82 ? 27.537 -15.284 -24.573 1.00 83.25 82 THR A N 1
ATOM 659 C CA . THR A 1 82 ? 26.109 -14.912 -24.699 1.00 83.25 82 THR A CA 1
ATOM 660 C C . THR A 1 82 ? 25.591 -13.998 -23.581 1.00 8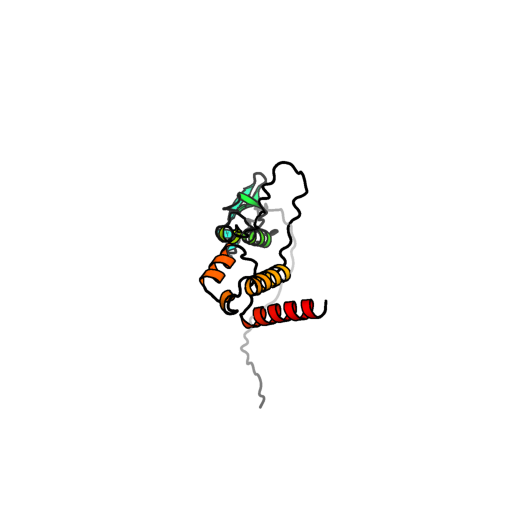3.25 82 THR A C 1
ATOM 662 O O . THR A 1 82 ? 24.394 -13.723 -23.523 1.00 83.25 82 THR A O 1
ATOM 665 N N . SER A 1 83 ? 26.462 -13.536 -22.676 1.00 86.19 83 SER A N 1
ATOM 666 C CA . SER A 1 83 ? 26.086 -12.735 -21.499 1.00 86.19 83 SER A CA 1
ATOM 667 C C .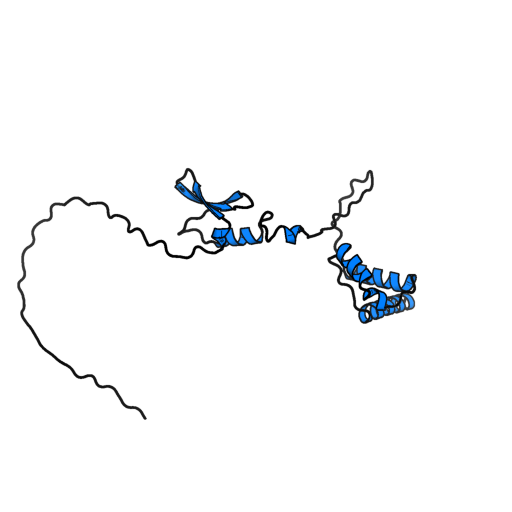 SER A 1 83 ? 25.427 -11.406 -21.882 1.00 86.19 83 SER A C 1
ATOM 669 O O . SER A 1 83 ? 24.363 -11.069 -21.370 1.00 86.19 83 SER A O 1
ATOM 671 N N . THR A 1 84 ? 25.988 -10.690 -22.860 1.00 88.81 84 THR A N 1
ATOM 672 C CA . THR A 1 84 ? 25.463 -9.399 -23.344 1.00 88.81 84 THR A CA 1
ATOM 673 C C . THR A 1 84 ? 24.058 -9.530 -23.929 1.00 88.81 84 THR A C 1
ATOM 675 O O . THR A 1 84 ? 23.166 -8.742 -23.612 1.00 88.81 84 THR A O 1
ATOM 678 N N . MET A 1 85 ? 23.838 -10.568 -24.734 1.00 90.44 85 MET A N 1
ATOM 679 C CA . MET A 1 85 ? 22.539 -10.897 -25.313 1.00 90.44 85 MET A CA 1
ATOM 680 C C . MET A 1 85 ? 21.534 -11.348 -24.242 1.00 90.44 85 MET A C 1
ATOM 682 O O . MET A 1 85 ? 20.374 -10.949 -24.290 1.00 90.44 85 MET A O 1
ATOM 686 N N . ASN A 1 86 ? 21.967 -12.109 -23.233 1.00 90.19 86 ASN A N 1
ATOM 687 C CA . ASN A 1 86 ? 21.104 -12.535 -22.128 1.00 90.19 86 ASN A CA 1
ATOM 688 C C . ASN A 1 86 ? 20.660 -11.352 -21.251 1.00 90.19 86 ASN A C 1
ATOM 690 O O . ASN A 1 86 ? 19.476 -11.187 -20.965 1.00 90.19 86 ASN A O 1
ATOM 694 N N . SER A 1 87 ? 21.602 -10.487 -20.866 1.00 89.56 87 SER A N 1
ATOM 695 C CA . SER A 1 87 ? 21.314 -9.248 -20.136 1.00 89.56 87 SER A CA 1
ATOM 696 C C . SER A 1 87 ? 20.389 -8.334 -20.934 1.00 89.56 87 SER A C 1
ATOM 698 O O . SER A 1 87 ? 19.479 -7.729 -20.370 1.00 89.56 87 SER A O 1
ATOM 700 N N . HIS A 1 88 ? 20.557 -8.289 -22.259 1.00 91.81 88 HIS A N 1
ATOM 701 C CA . HIS A 1 88 ? 19.619 -7.595 -23.125 1.00 91.81 88 HIS A CA 1
ATOM 702 C C . HIS A 1 88 ? 18.205 -8.179 -23.045 1.00 91.81 88 HIS A C 1
ATOM 704 O O . HIS A 1 88 ? 17.273 -7.405 -22.863 1.00 91.81 88 HIS A O 1
ATOM 710 N N . LEU A 1 89 ? 18.019 -9.501 -23.160 1.00 89.81 89 LEU A N 1
ATOM 711 C CA . LEU A 1 89 ? 16.682 -10.114 -23.118 1.00 89.81 89 LEU A CA 1
ATOM 712 C C . LEU A 1 89 ? 15.937 -9.792 -21.824 1.00 89.81 89 LEU A C 1
ATOM 714 O O . LEU A 1 89 ? 14.753 -9.478 -21.880 1.00 89.81 89 LEU A O 1
ATOM 718 N N . LYS A 1 90 ? 16.637 -9.763 -20.685 1.00 87.25 90 LYS A N 1
ATOM 719 C CA . LYS A 1 90 ? 16.059 -9.368 -19.389 1.00 87.25 90 LYS A CA 1
ATOM 720 C C . LYS A 1 90 ? 15.586 -7.910 -19.345 1.00 87.25 90 LYS A C 1
ATOM 722 O O . LYS A 1 90 ? 14.665 -7.595 -18.607 1.00 87.25 90 LYS A O 1
ATOM 727 N N . ALA A 1 91 ? 16.204 -7.023 -20.125 1.00 85.69 91 ALA A N 1
ATOM 728 C CA . ALA A 1 91 ? 15.912 -5.586 -20.137 1.00 85.69 91 ALA A CA 1
ATOM 729 C C . ALA A 1 91 ? 15.210 -5.101 -21.422 1.00 85.69 91 ALA A C 1
ATOM 731 O O . ALA A 1 91 ? 14.936 -3.910 -21.588 1.00 85.69 91 ALA A O 1
ATOM 732 N N . CYS A 1 92 ? 14.956 -5.990 -22.383 1.00 90.00 92 CYS A N 1
ATOM 733 C CA . CYS A 1 92 ? 14.432 -5.618 -23.688 1.00 90.00 92 CYS A CA 1
ATOM 734 C C . CYS A 1 92 ? 12.968 -5.188 -23.563 1.00 90.00 92 CYS A C 1
ATOM 736 O O . CYS A 1 92 ? 12.104 -6.011 -23.275 1.00 90.00 92 CYS A O 1
ATOM 738 N N . LYS A 1 93 ? 12.684 -3.907 -23.831 1.00 84.38 93 LYS A N 1
ATOM 739 C CA . LYS A 1 93 ? 11.338 -3.313 -23.710 1.00 84.38 93 LYS A CA 1
ATOM 740 C C . LYS A 1 93 ? 10.284 -3.948 -24.623 1.00 84.38 93 LYS A C 1
ATOM 742 O O . LYS A 1 93 ? 9.108 -3.894 -24.305 1.00 84.38 93 LYS A O 1
ATOM 747 N N . LYS A 1 94 ? 10.703 -4.508 -25.763 1.00 85.12 94 LYS A N 1
ATOM 748 C CA . LYS A 1 94 ? 9.815 -5.132 -26.761 1.00 85.12 94 LYS A CA 1
ATOM 749 C C . LYS A 1 94 ? 9.727 -6.660 -26.617 1.00 85.12 94 LYS A C 1
ATOM 751 O O . LYS A 1 94 ? 9.079 -7.308 -27.428 1.00 85.12 94 LYS A O 1
ATOM 756 N N . HIS A 1 95 ? 10.411 -7.247 -25.631 1.00 85.56 95 HIS A N 1
ATOM 757 C CA . HIS A 1 95 ? 10.363 -8.688 -25.392 1.00 85.56 95 HIS A CA 1
ATOM 758 C C . HIS A 1 95 ? 9.029 -9.067 -24.726 1.00 85.56 95 HIS A C 1
ATOM 760 O O . HIS A 1 95 ? 8.676 -8.426 -23.736 1.00 85.56 95 HIS A O 1
ATOM 766 N N . PRO A 1 96 ? 8.319 -10.115 -25.186 1.00 78.44 96 PRO A N 1
ATOM 767 C CA . PRO A 1 96 ? 6.974 -10.458 -24.706 1.00 78.44 96 PRO A CA 1
ATOM 768 C C . PRO A 1 96 ? 6.905 -10.738 -23.195 1.00 78.44 96 PRO A C 1
ATOM 770 O O . PRO A 1 96 ? 5.919 -10.408 -22.547 1.00 78.44 96 PRO A O 1
ATOM 773 N N . GLY A 1 97 ? 7.978 -11.278 -22.604 1.00 73.38 97 GLY A N 1
ATOM 774 C CA . GLY A 1 97 ? 8.080 -11.474 -21.149 1.00 73.38 97 GLY A CA 1
ATOM 775 C C . GLY A 1 97 ? 8.320 -10.194 -20.332 1.00 73.38 97 GLY A C 1
ATOM 776 O O . GLY A 1 97 ? 8.179 -10.221 -19.117 1.00 73.38 97 GLY A O 1
ATOM 777 N N . ASN A 1 98 ? 8.672 -9.078 -20.982 1.00 68.44 98 ASN A N 1
ATOM 778 C CA . ASN A 1 98 ? 8.959 -7.794 -20.329 1.00 68.44 98 ASN A CA 1
ATOM 779 C C . ASN A 1 98 ? 7.916 -6.713 -20.651 1.00 68.44 98 ASN A C 1
ATOM 781 O O . ASN A 1 98 ? 7.852 -5.696 -19.964 1.00 68.44 98 ASN A O 1
ATOM 785 N N . THR A 1 99 ? 7.103 -6.905 -21.692 1.00 58.44 99 THR A N 1
ATOM 786 C CA . THR A 1 99 ? 6.027 -5.978 -22.065 1.00 58.44 99 THR A CA 1
ATOM 787 C C . THR A 1 99 ? 4.873 -5.979 -21.059 1.00 58.44 99 THR A C 1
ATOM 789 O O . THR A 1 99 ? 4.166 -4.983 -20.976 1.00 58.44 99 THR A O 1
ATOM 792 N N . SER A 1 100 ? 4.712 -7.031 -20.244 1.00 51.69 100 SER A N 1
ATOM 793 C CA . SER A 1 100 ? 3.708 -7.089 -19.165 1.00 51.69 100 SER A CA 1
ATOM 794 C C . SER A 1 100 ? 4.175 -6.465 -17.840 1.00 51.69 100 SER A C 1
ATOM 796 O O . SER A 1 100 ? 3.352 -6.006 -17.056 1.00 51.69 100 SER A O 1
ATOM 798 N N . VAL A 1 101 ? 5.489 -6.363 -17.601 1.00 50.59 101 VAL A N 1
ATOM 799 C CA . VAL A 1 101 ? 6.077 -5.698 -16.413 1.00 50.59 101 VAL A CA 1
ATOM 800 C C . VAL A 1 101 ? 6.388 -4.213 -16.637 1.00 50.59 101 VAL A C 1
ATOM 802 O O . VAL A 1 101 ? 6.854 -3.523 -15.730 1.00 50.59 101 VAL A O 1
ATOM 805 N N . ALA A 1 102 ? 6.051 -3.678 -17.814 1.00 47.69 102 ALA A N 1
ATOM 806 C CA . ALA A 1 102 ? 5.943 -2.237 -18.046 1.00 47.69 102 ALA A CA 1
ATOM 807 C C . ALA A 1 102 ? 4.656 -1.626 -17.450 1.00 47.69 102 ALA A C 1
ATOM 809 O O . ALA A 1 102 ? 4.405 -0.443 -17.631 1.00 47.69 102 ALA A O 1
ATOM 810 N N . SER A 1 103 ? 3.896 -2.394 -16.664 1.00 46.56 103 SER A N 1
ATOM 811 C CA . SER A 1 103 ? 2.922 -1.889 -15.689 1.00 46.56 103 SER A CA 1
ATOM 812 C C . SER A 1 103 ? 3.619 -1.480 -14.373 1.00 46.56 103 SER A C 1
ATOM 814 O O . SER A 1 103 ? 3.079 -1.587 -13.277 1.00 46.56 103 SER A O 1
ATOM 816 N N . LYS A 1 104 ? 4.843 -0.933 -14.464 1.00 50.44 104 LYS A N 1
ATOM 817 C CA . LYS A 1 104 ? 5.257 0.099 -13.511 1.00 50.44 104 LYS A CA 1
ATOM 818 C C . LYS A 1 104 ? 4.386 1.309 -13.820 1.00 50.44 104 LYS A C 1
ATOM 820 O O . LYS A 1 104 ? 4.794 2.191 -14.570 1.00 50.44 104 LYS A O 1
ATOM 825 N N . HIS A 1 105 ? 3.178 1.326 -13.264 1.00 51.19 105 HIS A N 1
ATOM 826 C CA . HIS A 1 105 ? 2.423 2.554 -13.072 1.00 51.19 105 HIS A CA 1
ATOM 827 C C . HIS A 1 105 ? 3.239 3.433 -12.114 1.00 51.19 105 HIS A C 1
ATOM 829 O O . HIS A 1 105 ? 2.934 3.564 -10.933 1.00 51.19 105 HIS A O 1
ATOM 835 N N . THR A 1 106 ? 4.323 4.035 -12.610 1.00 44.34 106 THR A N 1
ATOM 836 C CA . THR A 1 106 ? 4.655 5.390 -12.195 1.00 44.34 106 THR A CA 1
ATOM 837 C C . THR A 1 106 ? 3.414 6.172 -12.568 1.00 44.34 106 THR A C 1
ATOM 839 O O . THR A 1 106 ? 3.176 6.441 -13.743 1.00 44.34 106 THR A O 1
ATOM 842 N N . ILE A 1 107 ? 2.563 6.408 -11.575 1.00 51.78 107 ILE A N 1
ATOM 843 C CA . ILE A 1 107 ? 1.533 7.427 -11.643 1.00 51.78 107 ILE A CA 1
ATOM 844 C C . ILE A 1 107 ? 2.317 8.703 -11.940 1.00 51.78 107 ILE A C 1
ATOM 846 O O . ILE A 1 107 ? 2.919 9.298 -11.051 1.00 51.78 107 ILE A O 1
ATOM 850 N N . THR A 1 108 ? 2.431 9.061 -13.218 1.00 45.66 108 THR A N 1
ATOM 851 C CA . THR A 1 108 ? 2.753 10.426 -13.599 1.00 45.66 108 THR A CA 1
ATOM 852 C C . THR A 1 108 ? 1.635 11.234 -12.972 1.00 45.66 108 THR A C 1
ATOM 854 O O . THR A 1 108 ? 0.486 11.095 -13.390 1.00 45.66 108 THR A O 1
ATOM 857 N N . SER A 1 109 ? 1.939 11.988 -11.914 1.00 52.75 109 SER A N 1
ATOM 858 C CA . SER A 1 109 ? 0.996 12.960 -11.387 1.00 52.75 109 SER A CA 1
ATOM 859 C C . SER A 1 109 ? 0.664 13.885 -12.548 1.00 52.75 109 SER A C 1
ATOM 861 O O . SER A 1 109 ? 1.498 14.673 -12.997 1.00 52.75 109 SER A O 1
ATOM 863 N N . TYR A 1 110 ? -0.526 13.722 -13.109 1.00 44.47 110 TYR A N 1
ATOM 864 C CA . TYR A 1 110 ? -1.057 14.669 -14.061 1.00 44.47 110 TYR A CA 1
ATOM 865 C C . TYR A 1 110 ? -1.433 15.907 -13.251 1.00 44.47 110 TYR A C 1
ATOM 867 O O . TYR A 1 110 ? -2.556 16.050 -12.779 1.00 44.47 110 TYR A O 1
ATOM 875 N N . CYS A 1 111 ? -0.442 16.763 -13.000 1.00 45.47 111 CYS A N 1
ATOM 876 C CA . CYS A 1 111 ? -0.664 18.090 -12.457 1.00 45.47 111 CYS A CA 1
ATOM 877 C C . CYS A 1 111 ? -1.281 18.920 -13.580 1.00 45.47 111 CYS A C 1
ATOM 879 O O . CYS A 1 111 ? -0.576 19.566 -14.353 1.00 45.47 111 CYS A O 1
ATOM 881 N N . GLN A 1 112 ? -2.602 18.853 -13.723 1.00 43.59 112 GLN A N 1
ATOM 882 C CA . GLN A 1 112 ? -3.321 19.821 -14.533 1.00 43.59 112 GLN A CA 1
ATOM 883 C C . GLN A 1 112 ? -3.514 21.081 -13.699 1.00 43.59 112 GLN A C 1
ATOM 885 O O . GLN A 1 112 ? -4.542 21.278 -13.065 1.00 43.59 112 GLN A O 1
ATOM 890 N N . THR A 1 113 ? -2.503 21.940 -13.696 1.00 42.66 113 THR A N 1
ATOM 891 C CA . THR A 1 113 ? -2.682 23.343 -13.330 1.00 42.66 113 THR A CA 1
ATOM 892 C C . THR A 1 113 ? -2.186 24.170 -14.497 1.00 42.66 113 THR A C 1
ATOM 894 O O . THR A 1 113 ? -1.027 24.059 -14.901 1.00 42.66 113 THR A O 1
ATOM 897 N N . MET A 1 114 ? -3.097 24.949 -15.076 1.00 53.75 114 MET A N 1
ATOM 898 C CA . MET A 1 114 ? -2.745 25.976 -16.044 1.00 53.75 114 MET A CA 1
ATOM 899 C C . MET A 1 114 ? -1.747 26.942 -15.392 1.00 53.75 114 MET A C 1
ATOM 901 O O . MET A 1 114 ? -1.944 27.362 -14.255 1.00 53.75 114 MET A O 1
ATOM 905 N N . ASP A 1 115 ? -0.664 27.220 -16.114 1.00 51.66 115 ASP A N 1
ATOM 906 C CA . ASP A 1 115 ? 0.274 28.320 -15.880 1.00 51.66 115 ASP A CA 1
ATOM 907 C C . ASP A 1 115 ? 0.981 28.417 -14.517 1.00 51.66 115 ASP A C 1
ATOM 909 O O . ASP A 1 115 ? 0.973 29.472 -13.897 1.00 51.66 115 ASP A O 1
ATOM 913 N N . VAL A 1 116 ? 1.740 27.391 -14.109 1.00 49.94 116 VAL A N 1
ATOM 914 C CA . VAL A 1 116 ? 2.997 27.628 -13.365 1.00 49.94 116 VAL A CA 1
ATOM 915 C C . VAL A 1 116 ? 4.044 26.592 -13.776 1.00 49.94 116 VAL A C 1
ATOM 917 O O . VAL A 1 116 ? 3.870 25.386 -13.613 1.00 49.94 116 VAL A O 1
ATOM 920 N N . LYS A 1 117 ? 5.166 27.075 -14.315 1.00 53.16 117 LYS A N 1
ATOM 921 C CA . LYS A 1 117 ? 6.366 26.298 -14.650 1.00 53.16 117 LYS A CA 1
ATOM 922 C C . LYS A 1 117 ? 7.139 25.961 -13.371 1.00 53.16 117 LYS A C 1
ATOM 924 O O . LYS A 1 117 ? 8.268 26.404 -13.192 1.00 53.16 117 LYS A O 1
ATOM 929 N N . GLU A 1 118 ? 6.521 25.213 -12.468 1.00 48.69 118 GLU A N 1
ATOM 930 C CA . GLU A 1 118 ? 7.192 24.695 -11.282 1.00 48.69 118 GLU A CA 1
ATOM 931 C C . GLU A 1 118 ? 7.637 23.261 -11.559 1.00 48.69 118 GLU A C 1
ATOM 933 O O . GLU A 1 118 ? 6.904 22.450 -12.128 1.00 48.69 118 GLU A O 1
ATOM 938 N N . SER A 1 119 ? 8.901 22.971 -11.254 1.00 48.72 119 SER A N 1
ATOM 939 C CA . SER A 1 119 ? 9.514 21.671 -11.498 1.00 48.72 119 SER A CA 1
ATOM 940 C C . SER A 1 119 ? 8.633 20.566 -10.928 1.00 48.72 119 SER A C 1
ATOM 942 O O . SER A 1 119 ? 8.370 20.556 -9.726 1.00 48.72 119 SER A O 1
ATOM 944 N N . CYS A 1 120 ? 8.210 19.628 -11.778 1.00 47.66 120 CYS A N 1
ATOM 945 C CA . CYS A 1 120 ? 7.513 18.423 -11.352 1.00 47.66 120 CYS A CA 1
ATOM 946 C C . CYS A 1 120 ? 8.474 17.618 -10.468 1.00 47.66 120 CYS A C 1
ATOM 948 O O . CYS A 1 120 ? 9.270 16.810 -10.953 1.00 47.66 120 CYS A O 1
ATOM 950 N N . SER A 1 121 ? 8.467 17.909 -9.167 1.00 56.31 121 SER A N 1
ATOM 951 C CA . SER A 1 121 ? 9.195 17.126 -8.188 1.00 56.31 121 SER A CA 1
ATOM 952 C C . SER A 1 121 ? 8.616 15.719 -8.256 1.00 56.31 121 SER A C 1
ATOM 954 O O . SER A 1 121 ? 7.403 15.516 -8.231 1.00 56.31 121 SER A O 1
ATOM 956 N N . HIS A 1 122 ? 9.480 14.730 -8.460 1.00 58.72 122 HIS A N 1
ATOM 957 C CA . HIS A 1 122 ? 9.058 13.341 -8.428 1.00 58.72 122 HIS A CA 1
ATOM 958 C C . HIS A 1 122 ? 8.571 13.064 -7.002 1.00 58.72 122 HIS A C 1
ATOM 960 O O . HIS A 1 122 ? 9.403 12.858 -6.114 1.00 58.72 122 HIS A O 1
ATOM 966 N N . MET A 1 123 ? 7.253 13.105 -6.763 1.00 66.94 123 MET A N 1
ATOM 967 C CA . MET A 1 123 ? 6.690 12.793 -5.451 1.00 66.94 123 MET A CA 1
ATOM 968 C C . MET A 1 123 ? 7.207 11.416 -5.044 1.00 66.94 123 MET A C 1
ATOM 970 O O . MET A 1 123 ? 7.030 10.421 -5.753 1.00 66.94 123 MET A O 1
ATOM 974 N N . LYS A 1 124 ? 7.963 11.377 -3.947 1.00 82.12 124 LYS A N 1
ATOM 975 C CA . LYS A 1 124 ? 8.479 10.122 -3.415 1.00 82.12 124 LYS A CA 1
ATOM 976 C C . LYS A 1 124 ? 7.314 9.397 -2.764 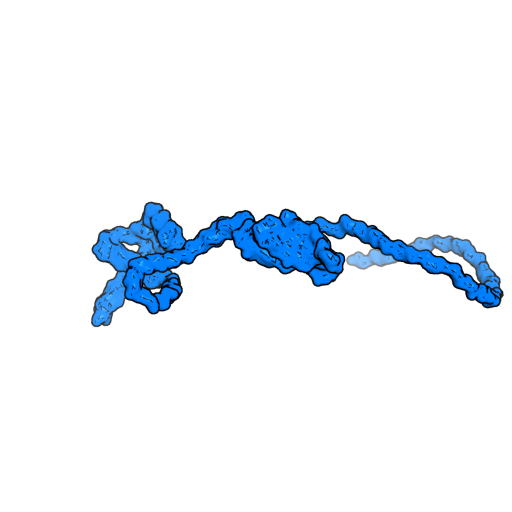1.00 82.12 124 LYS A C 1
ATOM 978 O O . LYS A 1 124 ? 6.538 9.997 -2.029 1.00 82.12 124 LYS A O 1
ATOM 983 N N . PHE A 1 125 ? 7.199 8.111 -3.058 1.00 90.75 125 PHE A N 1
ATOM 984 C CA . PHE A 1 125 ? 6.263 7.253 -2.358 1.00 90.75 125 PHE A CA 1
ATOM 985 C C . PHE A 1 125 ? 6.693 7.138 -0.890 1.00 90.75 125 PHE A C 1
ATOM 987 O O . PHE A 1 125 ? 7.820 6.723 -0.613 1.00 90.75 125 PHE A O 1
ATOM 994 N N . ASP A 1 126 ? 5.799 7.511 0.022 1.00 93.38 126 ASP A N 1
ATOM 995 C CA . ASP A 1 126 ? 5.982 7.382 1.465 1.00 93.38 126 ASP A CA 1
ATOM 996 C C . ASP A 1 126 ? 4.851 6.522 2.041 1.00 93.38 126 ASP A C 1
ATOM 998 O O . ASP A 1 126 ? 3.692 6.934 2.145 1.00 93.38 126 ASP A O 1
ATOM 1002 N N . GLN A 1 127 ? 5.211 5.287 2.385 1.00 94.25 127 GLN A N 1
ATOM 1003 C CA . GLN A 1 127 ? 4.301 4.305 2.963 1.00 94.25 127 GLN A CA 1
ATOM 1004 C C . GLN A 1 127 ? 3.773 4.756 4.330 1.00 94.25 127 GLN A C 1
ATOM 1006 O O . GLN A 1 127 ? 2.615 4.488 4.650 1.00 94.25 127 GLN A O 1
ATOM 1011 N N . GLU A 1 128 ? 4.606 5.413 5.141 1.00 95.12 128 GLU A N 1
ATOM 1012 C CA . GLU A 1 128 ? 4.220 5.820 6.488 1.00 95.12 128 GLU A CA 1
ATOM 1013 C C . GLU A 1 128 ? 3.227 6.976 6.428 1.00 95.12 128 GLU A C 1
ATOM 1015 O O . GLU A 1 128 ? 2.194 6.925 7.092 1.00 95.12 128 GLU A O 1
ATOM 1020 N N . ALA A 1 129 ? 3.471 7.959 5.558 1.00 93.94 129 ALA A N 1
ATOM 1021 C CA . ALA A 1 129 ? 2.544 9.067 5.348 1.00 93.94 129 ALA A CA 1
ATOM 1022 C C . ALA A 1 129 ? 1.151 8.580 4.906 1.00 93.94 129 ALA A C 1
ATOM 1024 O O . ALA A 1 129 ? 0.136 9.007 5.458 1.00 93.94 129 ALA A O 1
ATOM 1025 N N . LEU A 1 130 ? 1.088 7.633 3.961 1.00 95.62 130 LEU A N 1
ATOM 1026 C CA . LEU A 1 130 ? -0.179 7.030 3.531 1.00 95.62 130 LEU A CA 1
ATOM 1027 C C . LEU A 1 130 ? -0.860 6.233 4.652 1.00 95.62 130 LEU A C 1
ATOM 1029 O O . LEU A 1 130 ? -2.083 6.271 4.776 1.00 95.62 130 LEU A O 1
ATOM 1033 N N . ARG A 1 131 ? -0.085 5.538 5.493 1.00 96.75 131 ARG A N 1
ATOM 1034 C CA . ARG A 1 131 ? -0.605 4.780 6.638 1.00 96.75 131 ARG A CA 1
ATOM 1035 C C . ARG A 1 131 ? -1.226 5.696 7.694 1.00 96.75 131 ARG A C 1
ATOM 1037 O O . ARG A 1 131 ? -2.323 5.410 8.169 1.00 96.75 131 ARG A O 1
ATOM 1044 N N . GLN A 1 132 ? -0.581 6.823 7.991 1.00 96.50 132 GLN A N 1
ATOM 1045 C CA . GLN A 1 132 ? -1.131 7.857 8.872 1.00 96.50 132 GLN A CA 1
ATOM 1046 C C . GLN A 1 132 ? -2.392 8.497 8.274 1.00 96.50 132 GLN A C 1
ATOM 1048 O O . GLN A 1 132 ? -3.380 8.693 8.980 1.00 96.50 132 GLN A O 1
ATOM 1053 N N . GLY A 1 133 ? -2.404 8.761 6.963 1.00 96.25 133 GLY A N 1
ATOM 1054 C CA . GLY A 1 133 ? -3.598 9.232 6.255 1.00 96.25 133 GLY A CA 1
ATOM 1055 C C . GLY A 1 133 ? -4.774 8.254 6.357 1.00 96.25 133 GLY A C 1
ATOM 1056 O O . GLY A 1 133 ? -5.893 8.663 6.655 1.00 96.25 133 GLY A O 1
ATOM 1057 N N . LEU A 1 134 ? -4.520 6.953 6.196 1.00 97.44 134 LEU A N 1
ATOM 1058 C CA . LEU A 1 134 ? -5.537 5.912 6.361 1.00 97.44 134 LEU A CA 1
ATOM 1059 C C . LEU A 1 134 ? -6.080 5.845 7.798 1.00 97.44 134 LEU A C 1
ATOM 1061 O O . LEU A 1 134 ? -7.285 5.693 7.985 1.00 97.44 134 LEU A O 1
ATOM 1065 N N . ALA A 1 135 ? -5.216 5.982 8.807 1.00 97.69 135 ALA A N 1
ATOM 1066 C CA . ALA A 1 135 ? -5.644 6.026 10.205 1.00 97.69 135 ALA A CA 1
ATOM 1067 C C . ALA A 1 135 ? -6.547 7.242 10.475 1.00 97.69 135 ALA A C 1
ATOM 1069 O O . ALA A 1 135 ? -7.584 7.106 11.120 1.00 97.69 135 ALA A O 1
ATOM 1070 N N . ARG A 1 136 ? -6.214 8.409 9.905 1.00 96.44 136 ARG A N 1
ATOM 1071 C CA . ARG A 1 136 ? -7.062 9.609 9.983 1.00 96.44 136 ARG A CA 1
ATOM 1072 C C . ARG A 1 136 ? -8.435 9.397 9.350 1.00 96.44 136 ARG A C 1
ATOM 1074 O O . ARG A 1 136 ? -9.416 9.782 9.967 1.00 96.44 136 ARG A O 1
ATOM 1081 N N . ILE A 1 137 ? -8.519 8.763 8.177 1.00 97.25 137 ILE A N 1
ATOM 1082 C CA . ILE A 1 137 ? -9.806 8.431 7.533 1.00 97.25 137 ILE A CA 1
ATOM 1083 C C . ILE A 1 137 ? -10.670 7.586 8.472 1.00 97.25 137 ILE A C 1
ATOM 1085 O O . ILE A 1 137 ? -11.828 7.904 8.702 1.00 97.25 137 ILE A O 1
ATOM 1089 N N . ILE A 1 138 ? -10.095 6.541 9.071 1.00 97.81 138 ILE A N 1
ATOM 1090 C CA . ILE A 1 138 ? -10.829 5.660 9.987 1.00 97.81 138 ILE A CA 1
ATOM 1091 C C . ILE A 1 138 ? -11.367 6.413 11.205 1.00 97.81 138 ILE A C 1
ATOM 1093 O O . ILE A 1 138 ? -12.490 6.147 11.621 1.00 97.81 138 ILE A O 1
ATOM 1097 N N . ILE A 1 139 ? -10.576 7.327 11.771 1.00 96.56 139 ILE A N 1
ATOM 1098 C CA . ILE A 1 139 ? -10.980 8.126 12.933 1.00 96.56 139 ILE A CA 1
ATOM 1099 C C . ILE A 1 139 ? -12.070 9.132 12.545 1.00 96.56 139 ILE A C 1
ATOM 1101 O O . ILE A 1 139 ? -13.084 9.208 13.229 1.00 96.56 139 ILE A O 1
ATOM 1105 N N . MET A 1 140 ? -11.872 9.888 11.460 1.00 96.69 140 MET A N 1
ATOM 1106 C CA . MET A 1 140 ? -12.798 10.947 11.036 1.00 96.69 140 MET A CA 1
ATOM 1107 C C . MET A 1 140 ? -14.146 10.400 10.568 1.00 96.69 140 MET A C 1
ATOM 1109 O O . MET A 1 140 ? -15.179 10.970 10.900 1.00 96.69 140 MET A O 1
ATOM 1113 N N . ASP A 1 141 ? -14.132 9.295 9.822 1.00 97.69 141 ASP A N 1
ATOM 1114 C CA . ASP A 1 141 ? -15.337 8.681 9.255 1.00 97.69 141 ASP A CA 1
ATOM 1115 C C . ASP A 1 141 ? -15.914 7.578 10.168 1.00 97.69 141 ASP A C 1
ATOM 1117 O O . ASP A 1 141 ? -16.797 6.826 9.752 1.00 97.69 141 ASP A O 1
ATOM 1121 N N . GLU A 1 142 ? -15.387 7.443 11.393 1.00 96.81 142 GLU A N 1
ATOM 1122 C CA . GLU A 1 142 ? -15.787 6.453 12.407 1.00 96.81 142 GLU A CA 1
ATOM 1123 C C . GLU A 1 142 ? -15.894 5.015 11.861 1.00 96.81 142 GLU A C 1
ATOM 1125 O O . GLU A 1 142 ? -16.802 4.239 12.182 1.00 96.81 142 GLU A O 1
ATOM 1130 N N . LEU A 1 143 ? -14.947 4.628 11.004 1.00 97.56 143 LEU A N 1
ATOM 1131 C CA . LEU A 1 143 ? -14.994 3.335 10.332 1.00 97.56 143 LEU A CA 1
ATOM 1132 C C . LEU A 1 143 ? -14.540 2.202 11.265 1.00 97.56 143 LEU A C 1
ATOM 1134 O O . LEU A 1 143 ? -13.575 2.345 12.021 1.00 97.56 143 LEU A O 1
ATOM 1138 N N . PRO A 1 144 ? -15.141 1.001 11.168 1.00 97.50 144 PRO A N 1
ATOM 1139 C CA . PRO A 1 144 ? -14.612 -0.167 11.859 1.00 97.50 144 PRO A CA 1
ATOM 1140 C C . PRO A 1 144 ? -13.169 -0.442 11.421 1.00 97.50 144 PRO A C 1
ATOM 1142 O O . PRO A 1 144 ? -12.890 -0.475 10.227 1.00 97.50 144 PRO A O 1
ATOM 1145 N N . PHE A 1 145 ? -12.262 -0.789 12.340 1.00 96.75 145 PHE A N 1
ATOM 1146 C CA . PHE A 1 145 ? -10.867 -1.116 11.979 1.00 96.75 145 PHE A CA 1
ATOM 1147 C C . PHE A 1 145 ? -10.738 -2.264 10.965 1.00 96.75 145 PHE A C 1
ATOM 1149 O O . PHE A 1 145 ? -9.733 -2.378 10.269 1.00 96.75 145 PHE A O 1
ATOM 1156 N N . LYS A 1 146 ? -11.756 -3.128 10.869 1.00 97.00 146 LYS A N 1
ATOM 1157 C CA . LYS A 1 146 ? -11.838 -4.197 9.864 1.00 97.00 146 LYS A CA 1
ATOM 1158 C C . LYS A 1 146 ? -11.986 -3.659 8.430 1.00 97.00 146 LYS A C 1
ATOM 1160 O O . LYS A 1 146 ? -11.739 -4.402 7.490 1.00 97.00 146 LYS A O 1
ATOM 1165 N N . PHE A 1 147 ? -12.335 -2.384 8.251 1.00 97.62 147 PHE A N 1
ATOM 1166 C CA . PHE A 1 147 ? -12.514 -1.734 6.953 1.00 97.62 147 PHE A CA 1
ATOM 1167 C C . PHE A 1 147 ? -11.342 -1.979 5.993 1.00 97.62 147 PHE A C 1
ATOM 1169 O O . PHE A 1 147 ? -11.559 -2.299 4.827 1.00 97.62 147 PHE A O 1
ATOM 1176 N N . VAL A 1 148 ? -10.107 -1.932 6.502 1.00 97.06 148 VAL A N 1
ATOM 1177 C CA . VAL A 1 148 ? -8.887 -2.139 5.701 1.00 97.06 148 VAL A CA 1
ATOM 1178 C C . VAL A 1 148 ? -8.755 -3.561 5.138 1.00 97.06 148 VAL A C 1
ATOM 1180 O O . VAL A 1 148 ? -8.030 -3.785 4.172 1.00 97.06 148 VAL A O 1
ATOM 1183 N N . GLU A 1 149 ? -9.462 -4.534 5.715 1.00 96.94 149 GLU A N 1
ATOM 1184 C CA . GLU A 1 149 ? -9.446 -5.938 5.293 1.00 96.94 149 GLU A CA 1
ATOM 1185 C C . GLU A 1 149 ? -10.563 -6.264 4.291 1.00 96.94 149 GLU A C 1
ATOM 1187 O O . GLU A 1 149 ? -10.560 -7.351 3.709 1.00 96.94 149 GLU A O 1
ATOM 1192 N N . ASN A 1 150 ? -11.488 -5.329 4.048 1.00 97.19 150 ASN A N 1
ATOM 1193 C CA . ASN A 1 150 ? -12.584 -5.512 3.104 1.00 97.19 150 ASN A CA 1
ATOM 1194 C C . ASN A 1 150 ? -12.052 -5.693 1.677 1.00 97.19 150 ASN A C 1
ATOM 1196 O O . ASN A 1 150 ? -11.243 -4.901 1.193 1.00 97.19 150 ASN A O 1
ATOM 1200 N N . GLU A 1 151 ? -12.560 -6.699 0.964 1.00 97.56 151 GLU A N 1
ATOM 1201 C CA . GLU A 1 151 ? -12.078 -7.034 -0.382 1.00 97.56 151 GLU A CA 1
ATOM 1202 C C . GLU A 1 151 ? -12.214 -5.871 -1.366 1.00 97.56 151 GLU A C 1
ATOM 1204 O O . GLU A 1 151 ? -11.265 -5.579 -2.089 1.00 97.56 151 GLU A O 1
ATOM 1209 N N . GLY A 1 152 ? -13.345 -5.158 -1.345 1.00 97.94 152 GLY A N 1
ATOM 1210 C CA . GLY A 1 152 ? -13.566 -4.001 -2.217 1.00 97.94 152 GLY A CA 1
ATOM 1211 C C . GLY A 1 152 ? -12.547 -2.883 -1.986 1.00 97.94 152 GLY A C 1
ATOM 1212 O O . GLY A 1 152 ? -11.993 -2.347 -2.943 1.00 97.94 152 GLY A O 1
ATOM 1213 N N . PHE A 1 153 ? -12.221 -2.589 -0.722 1.00 96.62 153 PHE A N 1
ATOM 1214 C CA . PHE A 1 153 ? -11.184 -1.613 -0.385 1.00 96.62 153 PHE A CA 1
ATOM 1215 C C . PHE A 1 153 ? -9.805 -2.078 -0.867 1.00 96.62 153 PHE A C 1
ATOM 1217 O O . PHE A 1 153 ? -9.069 -1.315 -1.492 1.00 96.62 153 PHE A O 1
ATOM 1224 N N . ARG A 1 154 ? -9.468 -3.356 -0.650 1.00 96.62 154 ARG A N 1
ATOM 1225 C CA . ARG A 1 154 ? -8.184 -3.924 -1.082 1.00 96.62 154 ARG A CA 1
ATOM 1226 C C . ARG A 1 154 ? -8.024 -3.905 -2.600 1.00 96.62 154 ARG A C 1
ATOM 1228 O O . ARG A 1 154 ? -6.952 -3.551 -3.086 1.00 96.62 154 ARG A O 1
ATOM 1235 N N . GLN A 1 155 ? -9.080 -4.236 -3.341 1.00 96.88 155 GLN A N 1
ATOM 1236 C CA . GLN A 1 155 ? -9.094 -4.159 -4.801 1.00 96.88 155 GLN A CA 1
ATOM 1237 C C . GLN A 1 155 ? -8.932 -2.714 -5.277 1.00 96.88 155 GLN A C 1
ATOM 1239 O O . GLN A 1 155 ? -8.052 -2.442 -6.093 1.00 96.88 155 GLN A O 1
ATOM 1244 N N . PHE A 1 156 ? -9.704 -1.779 -4.718 1.00 97.00 156 PHE A N 1
ATOM 1245 C CA . PHE A 1 156 ? -9.604 -0.357 -5.044 1.00 97.00 156 PHE A CA 1
ATOM 1246 C C . PHE A 1 156 ? -8.178 0.177 -4.855 1.00 97.00 156 PHE A C 1
ATOM 1248 O O . PHE A 1 156 ? -7.595 0.738 -5.782 1.00 97.00 156 PHE A O 1
ATOM 1255 N N . ILE A 1 157 ? -7.577 -0.066 -3.689 1.00 95.75 157 ILE A N 1
ATOM 1256 C CA . ILE A 1 157 ? -6.214 0.377 -3.388 1.00 95.75 157 ILE A CA 1
ATOM 1257 C C . ILE A 1 157 ? -5.180 -0.312 -4.277 1.00 95.75 157 ILE A C 1
ATOM 1259 O O . ILE A 1 157 ? -4.245 0.345 -4.722 1.00 95.75 157 ILE A O 1
ATOM 1263 N N . SER A 1 158 ? -5.350 -1.597 -4.601 1.00 93.75 158 SER A N 1
ATOM 1264 C CA . SER A 1 158 ? -4.423 -2.291 -5.506 1.00 93.75 158 SER A CA 1
ATOM 1265 C C . SER A 1 158 ? -4.372 -1.668 -6.906 1.00 93.75 158 SER A C 1
ATOM 1267 O O . SER A 1 158 ? -3.325 -1.701 -7.548 1.00 93.75 158 SER A O 1
ATOM 1269 N N . LEU A 1 159 ? -5.480 -1.066 -7.357 1.00 93.81 159 LEU A N 1
ATOM 1270 C CA . LEU A 1 159 ? -5.571 -0.353 -8.631 1.00 93.81 159 LEU A CA 1
ATOM 1271 C C . LEU A 1 159 ? -5.060 1.087 -8.513 1.00 93.81 159 LEU A C 1
ATOM 1273 O O . LEU A 1 159 ? -4.321 1.551 -9.379 1.00 93.81 159 LEU A O 1
ATOM 1277 N N . ALA A 1 160 ? -5.450 1.793 -7.450 1.00 93.31 160 ALA A N 1
ATOM 1278 C CA . ALA A 1 160 ? -5.126 3.203 -7.259 1.00 93.31 160 ALA A CA 1
ATOM 1279 C C . ALA A 1 160 ? -3.667 3.430 -6.832 1.00 93.31 160 ALA A C 1
ATOM 1281 O O . ALA A 1 160 ? -3.012 4.348 -7.315 1.00 93.31 160 ALA A O 1
ATOM 1282 N N . LEU A 1 161 ? -3.154 2.597 -5.924 1.00 91.81 161 LEU A N 1
ATOM 1283 C CA . LEU A 1 161 ? -1.836 2.712 -5.298 1.00 91.81 161 LEU A CA 1
ATOM 1284 C C . LEU A 1 161 ? -1.173 1.325 -5.171 1.00 91.81 161 LEU A C 1
ATOM 1286 O O . LEU A 1 161 ? -1.050 0.793 -4.067 1.00 91.81 161 LEU A O 1
ATOM 1290 N N . PRO A 1 162 ? -0.652 0.751 -6.274 1.00 92.62 162 PRO A N 1
ATOM 1291 C CA . PRO A 1 162 ? -0.072 -0.599 -6.269 1.00 92.62 162 PRO A CA 1
ATOM 1292 C C . PRO A 1 162 ? 1.144 -0.773 -5.345 1.00 92.62 162 PRO A C 1
ATOM 1294 O O . PRO A 1 162 ? 1.499 -1.891 -4.983 1.00 92.62 162 PRO A O 1
ATOM 1297 N N . GLN A 1 163 ? 1.817 0.328 -4.998 1.00 90.88 163 GLN A N 1
ATOM 1298 C CA . GLN A 1 163 ? 2.981 0.328 -4.107 1.00 90.88 163 GLN A CA 1
ATOM 1299 C C . GLN A 1 163 ? 2.590 0.336 -2.621 1.00 90.88 163 GLN A C 1
ATOM 1301 O O . GLN A 1 163 ? 3.431 0.027 -1.779 1.00 90.88 163 GLN A O 1
ATOM 1306 N N . PHE A 1 164 ? 1.340 0.682 -2.291 1.00 95.56 164 PHE A N 1
ATOM 1307 C CA . PHE A 1 164 ? 0.888 0.782 -0.909 1.00 95.56 164 PHE A CA 1
ATOM 1308 C C . PHE A 1 164 ? 0.569 -0.591 -0.326 1.00 95.56 164 PHE A C 1
ATOM 1310 O O . PHE A 1 164 ? -0.327 -1.303 -0.782 1.00 95.56 164 PHE A O 1
ATOM 1317 N N . VAL A 1 165 ? 1.294 -0.949 0.731 1.00 95.62 165 VAL A N 1
ATOM 1318 C CA . VAL A 1 165 ? 1.027 -2.169 1.490 1.00 95.62 165 VAL A CA 1
ATOM 1319 C C . VAL A 1 165 ? -0.077 -1.875 2.495 1.00 95.62 165 VAL A C 1
ATOM 1321 O O . VAL A 1 165 ? 0.119 -1.119 3.444 1.00 95.62 165 VAL A O 1
ATOM 1324 N N . ILE A 1 166 ? -1.247 -2.474 2.290 1.00 96.69 166 ILE A N 1
ATOM 1325 C CA . ILE A 1 166 ? -2.394 -2.270 3.176 1.00 96.69 166 ILE A CA 1
ATOM 1326 C C . ILE A 1 166 ? -2.066 -2.850 4.564 1.00 96.69 166 ILE A C 1
ATOM 1328 O O . ILE A 1 166 ? -1.729 -4.036 4.655 1.00 96.69 166 ILE A O 1
ATOM 1332 N N . PRO A 1 167 ? -2.144 -2.051 5.646 1.00 96.94 167 PRO A N 1
ATOM 1333 C CA . PRO A 1 167 ? -1.898 -2.543 6.996 1.00 96.94 167 PRO A CA 1
ATOM 1334 C C . PRO A 1 167 ? -3.004 -3.508 7.437 1.00 96.94 167 PRO A C 1
ATOM 1336 O O . PRO A 1 167 ? -4.149 -3.415 7.001 1.00 96.94 167 PRO A O 1
ATOM 1339 N N . SER A 1 168 ? -2.674 -4.425 8.347 1.00 97.31 168 SER A N 1
ATOM 1340 C CA . SER A 1 168 ? -3.686 -5.269 8.989 1.00 97.31 168 SER A CA 1
ATOM 1341 C C . SER A 1 168 ? -4.547 -4.463 9.959 1.00 97.31 168 SER A C 1
ATOM 1343 O O . SER A 1 168 ? -4.124 -3.406 10.443 1.00 97.31 168 SER A O 1
ATOM 1345 N N . ARG A 1 169 ? -5.711 -5.011 10.332 1.00 97.19 169 ARG A N 1
ATOM 1346 C CA . ARG A 1 169 ? -6.576 -4.429 11.368 1.00 97.19 169 ARG A CA 1
ATOM 1347 C C . ARG A 1 169 ? -5.804 -4.092 12.648 1.00 97.19 169 ARG A C 1
ATOM 1349 O O . ARG A 1 169 ? -5.947 -3.011 13.198 1.00 97.19 169 ARG A O 1
ATOM 1356 N N . THR A 1 170 ? -4.943 -4.994 13.117 1.00 97.69 170 THR A N 1
ATOM 1357 C CA . THR A 1 170 ? -4.170 -4.768 14.348 1.00 97.69 170 THR A CA 1
ATOM 1358 C C . THR A 1 170 ? -3.172 -3.622 14.194 1.00 97.69 170 THR A C 1
ATOM 1360 O O . THR A 1 170 ? -2.958 -2.858 15.132 1.00 97.69 170 THR A O 1
ATOM 1363 N N . THR A 1 171 ? -2.546 -3.495 13.023 1.00 97.62 171 THR A N 1
ATOM 1364 C CA . THR A 1 171 ? -1.604 -2.405 12.758 1.00 97.62 171 THR A CA 1
ATOM 1365 C C . THR A 1 171 ? -2.315 -1.066 12.694 1.00 97.62 171 THR A C 1
ATOM 1367 O O . THR A 1 171 ? -1.891 -0.151 13.393 1.00 97.62 171 THR A O 1
ATOM 1370 N N . ILE A 1 172 ? -3.433 -0.975 11.972 1.00 97.69 172 ILE A N 1
ATOM 1371 C CA . ILE A 1 172 ? -4.165 0.288 11.872 1.00 97.69 172 ILE A CA 1
ATOM 1372 C C . ILE A 1 172 ? -4.761 0.717 13.217 1.00 97.69 172 ILE A C 1
ATOM 1374 O O . ILE A 1 172 ? -4.754 1.900 13.536 1.00 97.69 172 ILE A O 1
ATOM 1378 N N . THR A 1 173 ? -5.177 -0.236 14.059 1.00 97.25 173 THR A N 1
ATOM 1379 C CA . THR A 1 173 ? -5.579 0.054 15.440 1.00 97.25 173 THR A CA 1
ATOM 1380 C C . THR A 1 173 ? -4.437 0.697 16.230 1.00 97.25 173 THR A C 1
ATOM 1382 O O . THR A 1 173 ? -4.657 1.720 16.872 1.00 97.25 173 THR A O 1
ATOM 1385 N N . ARG A 1 174 ? -3.210 0.155 16.165 1.00 97.31 174 ARG A N 1
ATOM 1386 C CA . ARG A 1 174 ? -2.046 0.771 16.836 1.00 97.31 174 ARG A CA 1
ATOM 1387 C C . ARG A 1 174 ? -1.749 2.169 16.301 1.00 97.31 174 ARG A C 1
ATOM 1389 O O . ARG A 1 174 ? -1.420 3.043 17.091 1.00 97.31 174 ARG A O 1
ATOM 1396 N N . ASP A 1 175 ? -1.883 2.375 14.995 1.00 97.00 175 ASP A N 1
ATOM 1397 C CA . ASP A 1 175 ? -1.647 3.680 14.374 1.00 97.00 175 ASP A CA 1
ATOM 1398 C C . ASP A 1 175 ? -2.686 4.715 14.830 1.00 97.00 175 ASP A C 1
ATOM 1400 O O . ASP A 1 175 ? -2.321 5.838 15.164 1.00 97.00 175 ASP A O 1
ATOM 1404 N N . CYS A 1 176 ? -3.958 4.318 14.955 1.00 96.62 176 CYS A N 1
ATOM 1405 C CA . CYS A 1 176 ? -5.001 5.178 15.519 1.00 96.62 176 CYS A CA 1
ATOM 1406 C C . CYS A 1 176 ? -4.720 5.525 16.989 1.00 96.62 176 CYS A C 1
ATOM 1408 O O . CYS A 1 176 ? -4.839 6.682 17.381 1.00 96.62 176 CYS A O 1
ATOM 1410 N N . TYR A 1 177 ? -4.303 4.543 17.799 1.00 96.00 177 TYR A N 1
ATOM 1411 C CA . TYR A 1 177 ? -3.899 4.804 19.185 1.00 96.00 177 TYR A CA 1
ATOM 1412 C C . TYR A 1 177 ? -2.710 5.756 19.264 1.00 96.00 177 TYR A C 1
ATOM 1414 O O . TYR A 1 177 ? -2.701 6.638 20.116 1.00 96.00 177 TYR A O 1
ATOM 1422 N N . LYS A 1 178 ? -1.720 5.595 18.382 1.00 95.69 178 LYS A N 1
ATOM 1423 C CA . LYS A 1 178 ? -0.561 6.481 18.331 1.00 95.69 178 LYS A CA 1
ATOM 1424 C C . LYS A 1 178 ? -0.989 7.925 18.062 1.00 95.69 178 LYS A C 1
ATOM 1426 O O . LYS A 1 178 ? -0.619 8.797 18.832 1.00 95.69 178 LYS A O 1
ATOM 1431 N N . LEU A 1 179 ? -1.842 8.149 17.059 1.00 94.38 179 LEU A N 1
ATOM 1432 C CA . LEU A 1 179 ? -2.384 9.480 16.764 1.00 94.38 179 LEU A CA 1
ATOM 1433 C C . LEU A 1 179 ? -3.107 10.101 17.968 1.00 94.38 179 LEU A C 1
ATOM 1435 O O . LEU A 1 179 ? -2.922 11.281 18.241 1.00 94.38 179 LEU A O 1
ATOM 1439 N N . PHE A 1 180 ? -3.881 9.305 18.709 1.00 93.88 180 PHE A N 1
ATOM 1440 C CA . PHE A 1 180 ? -4.563 9.773 19.917 1.00 93.88 180 PHE A CA 1
ATOM 1441 C C . PHE A 1 180 ? -3.589 10.193 21.029 1.00 93.88 180 PHE A C 1
ATOM 1443 O O . PHE A 1 180 ? -3.788 11.225 21.667 1.00 93.88 180 PHE A O 1
ATOM 1450 N N . PHE A 1 181 ? -2.548 9.398 21.292 1.00 94.44 181 PHE A N 1
ATOM 1451 C CA . PHE A 1 181 ? -1.556 9.745 22.313 1.00 94.44 181 PHE A CA 1
ATOM 1452 C C . 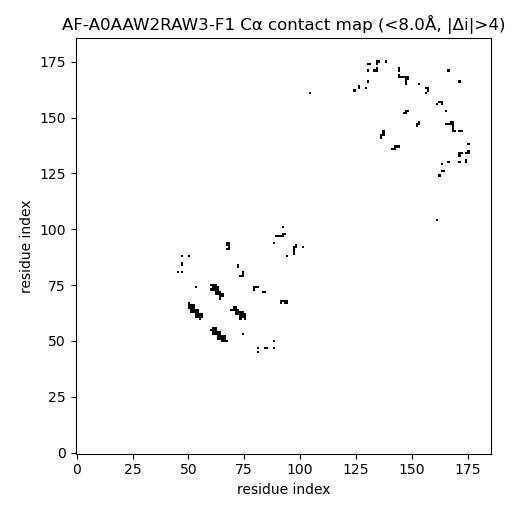PHE A 1 181 ? -0.718 10.957 21.907 1.00 94.44 181 PHE A C 1
ATOM 1454 O O . PHE A 1 181 ? -0.505 11.829 22.744 1.00 94.44 181 PHE A O 1
ATOM 1461 N N . ASP A 1 182 ? -0.322 11.038 20.636 1.00 92.69 182 ASP A N 1
ATOM 1462 C CA . ASP A 1 182 ? 0.428 12.172 20.093 1.00 92.69 182 ASP A CA 1
ATOM 1463 C C . ASP A 1 182 ? -0.371 13.486 20.252 1.00 92.69 182 ASP A C 1
ATOM 1465 O O . ASP A 1 182 ? 0.191 14.511 20.631 1.00 92.69 182 ASP A O 1
ATOM 1469 N N . GLU A 1 183 ? -1.691 13.458 20.026 1.00 90.31 183 GLU A N 1
ATOM 1470 C CA . GLU A 1 183 ? -2.573 14.619 20.229 1.00 90.31 183 GLU A CA 1
ATOM 1471 C C . GLU A 1 183 ? -2.791 14.949 21.710 1.00 90.31 183 GLU A C 1
ATOM 1473 O O . GLU A 1 183 ? -2.866 16.115 22.076 1.00 90.31 183 GLU A O 1
ATOM 1478 N N . LYS A 1 184 ? -2.864 13.938 22.582 1.00 92.06 184 LYS A N 1
ATOM 1479 C CA . LYS A 1 184 ? -3.030 14.145 24.028 1.00 92.06 184 LYS A CA 1
ATOM 1480 C C . LYS A 1 184 ? -1.789 14.753 24.695 1.00 92.06 184 LYS A C 1
ATOM 1482 O O . LYS A 1 184 ? -1.921 15.406 25.728 1.00 92.06 184 LYS A O 1
ATOM 1487 N N . GLU A 1 185 ? -0.600 14.457 24.177 1.00 87.50 185 GLU A N 1
ATOM 1488 C CA . GLU A 1 185 ? 0.680 14.941 24.715 1.00 87.50 185 GLU A CA 1
ATOM 1489 C C . GLU A 1 185 ? 1.093 16.317 24.152 1.00 87.50 185 GLU A C 1
ATOM 1491 O O . GLU A 1 185 ? 2.019 16.932 24.680 1.00 87.50 185 GLU A O 1
ATOM 1496 N N . SER A 1 186 ? 0.393 16.805 23.119 1.00 72.50 186 SER A N 1
ATOM 1497 C CA . SER A 1 186 ? 0.607 18.116 22.482 1.00 72.50 186 SER A CA 1
ATOM 1498 C C . SER A 1 186 ? -0.177 19.237 23.167 1.00 72.50 186 SER A C 1
ATOM 1500 O O . SER A 1 186 ? 0.390 20.347 23.284 1.00 72.50 186 SER A O 1
#

Nearest PDB structures (foldseek):
  7lp4-assembly1_A  TM=5.907E-01  e=1.440E+00  Homo sapiens
  8pxx-assembly1_A  TM=3.457E-01  e=2.180E-01  Homo sapiens
  2dk7-assembly1_A  TM=4.909E-01  e=4.471E+00  Homo sapiens
  9c3c-assembly1_d  TM=2.546E-01  e=5.400E+00  Oryctolagus cuniculus
  8h69-assembly1_B  TM=1.590E-01  e=6.946E+00  Influenza A virus (A/goose/Guangdong/1/1996(H5N1))

Foldseek 3Di:
DDDDDDDDDDDDDDDDDDDDDDDDDDDDDDDDDDDPPPPDPDDPPPPLVVQWDWDADPVRFIWIAGPFQRDIDGDDPVPDDCPVSVVCQVVPCRRPVNVVVVPPPPVPPPPPDPDDPDPPDSPDDDQVVVLLVVLVCCVVVVNQLCVLVDPVNVVVCCVVPVPHDRDHSVVSVVSNVVVVVVVVVD

pLDDT: mean 73.15, std 24.12, range [30.25, 97.94]

Sequence (186 aa):
MERETLEDDIISDNEMRLEDEGISDIPPEESQPHRPSKRKDTCKRSKVWDHFIAYTNGEGKPRAKCKYCERNYAADPCKNGTSTMNSHLKACKKHPGNTSVASKHTITSYCQTMDVKESCSHMKFDQEALRQGLARIIIMDELPFKFVENEGFRQFISLALPQFVIPSRTTITRDCYKLFFDEKES

Mean predicted aligned error: 21.11 Å

Solvent-accessible surface area (backbone atoms only — not comparable to full-atom values): 12496 Å² total; per-residue (Å²): 134,90,81,83,87,84,88,86,87,86,87,81,88,87,89,88,86,90,87,85,91,84,91,80,86,88,79,88,82,80,83,74,80,82,74,80,77,80,73,76,94,75,69,88,70,60,77,62,54,83,51,40,46,77,48,66,46,102,84,73,46,46,27,30,30,33,75,59,73,64,53,74,42,79,44,38,89,88,81,38,72,68,60,66,61,43,57,41,59,77,66,33,72,59,32,79,89,38,52,69,66,65,71,64,73,71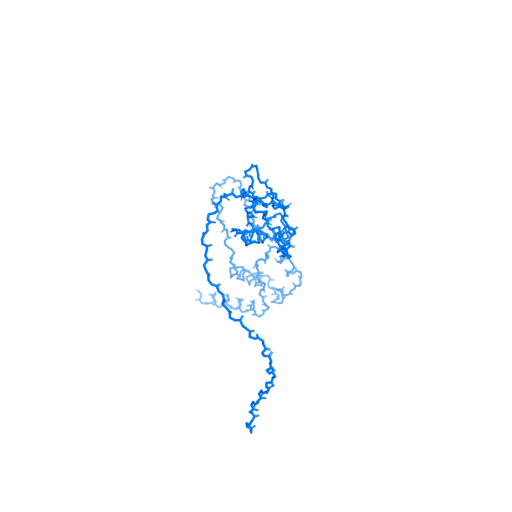,75,72,78,78,76,87,60,88,91,66,99,63,81,84,69,78,80,74,90,51,68,65,63,53,51,53,51,53,29,48,49,34,64,76,70,67,47,62,59,62,54,61,71,35,65,68,53,47,53,52,42,52,71,76,41,71,85,60,80,80,58,53,47,70,53,44,48,52,48,40,52,47,55,52,51,58,60,73,76,103

Secondary structure (DSSP, 8-state):
------------------------------------------S---GGGGGEEEEE-TTS-EEEEETTT--EEE--TTT--THHHHHHHHH-TTSHHHHSTT-----------TT-------PPP-HHHHHHHHHHHHHHTT--GGGGG-HHHHHHHHHH-TT--PPPHHHHHHHHHHHHHHHHH-